Protein AF-A0A939IHD5-F1 (afdb_monomer_lite)

pLDDT: mean 86.23, std 16.87, range [45.53, 98.62]

Organism: NCBI:txid651086

Radius of gyration: 25.2 Å; chains: 1; bounding box: 59×43×88 Å

Secondary structure (DSSP, 8-state):
--SSSHHHHHHHHTTSS--HHHHHHHHTT-TT-----TTS-----HHHHHHHHHHHHHHHHHHHHHHHTT-TT----HHHHHHHHHHHHHHHHHHHHHHH-PSSP-HHHHHHHHHHHHHHHHHHHHHHHHH-GGGGGGGSTTS-HHHHHHHHHHHHHHHHHHHTSHHHHHHH-SSHHHHHHHHHHHHHHHHHHHHHHHHHH-SS--SHHHHHHHHHHHHHHHHSHHHHHHHH--PPPPHHHHHHHHHHHHHHHHHHHHS--

Structure (mmCIF, N/CA/C/O backbone):
data_AF-A0A939IHD5-F1
#
_entry.id   AF-A0A939IHD5-F1
#
loop_
_atom_site.group_PDB
_atom_site.id
_atom_site.type_symbol
_atom_site.label_atom_id
_atom_site.label_alt_id
_atom_site.label_comp_id
_atom_site.label_asym_id
_atom_site.label_entity_id
_atom_site.label_seq_id
_atom_site.pdbx_PDB_ins_code
_atom_site.Cartn_x
_atom_site.Cartn_y
_atom_site.Cartn_z
_atom_site.occupancy
_atom_site.B_iso_or_equiv
_atom_site.auth_seq_id
_atom_site.auth_comp_id
_atom_site.auth_asym_id
_atom_site.auth_atom_id
_atom_site.pdbx_PDB_model_num
ATOM 1 N N . MET A 1 1 ? -38.960 14.644 66.077 1.00 53.38 1 MET A N 1
ATOM 2 C CA . MET A 1 1 ? -37.708 14.134 65.463 1.00 53.38 1 MET A CA 1
ATOM 3 C C . MET A 1 1 ? -37.685 12.594 65.401 1.00 53.38 1 MET A C 1
ATOM 5 O O . MET A 1 1 ? -36.873 11.970 66.068 1.00 53.38 1 MET A O 1
ATOM 9 N N . ARG A 1 2 ? -38.574 11.944 64.630 1.00 51.22 2 ARG A N 1
ATOM 10 C CA . ARG A 1 2 ? -38.622 10.463 64.494 1.00 51.22 2 ARG A CA 1
ATOM 11 C C . ARG A 1 2 ? -38.824 9.972 63.046 1.00 51.22 2 ARG A C 1
ATOM 13 O O . ARG A 1 2 ? -39.243 8.845 62.838 1.00 51.22 2 ARG A O 1
ATOM 20 N N . PHE A 1 3 ? -38.499 10.797 62.046 1.00 50.12 3 PHE A N 1
ATOM 21 C CA . PHE A 1 3 ? -38.667 10.450 60.622 1.00 50.12 3 PHE A CA 1
ATOM 22 C C . PHE A 1 3 ? -37.379 9.980 59.911 1.00 50.12 3 PHE A C 1
ATOM 24 O O . PHE A 1 3 ? -37.456 9.484 58.795 1.00 50.12 3 PHE A O 1
ATOM 31 N N . ASN A 1 4 ? -36.206 10.042 60.559 1.00 51.16 4 ASN A N 1
ATOM 32 C CA . ASN A 1 4 ? -34.919 9.718 59.913 1.00 51.16 4 ASN A CA 1
ATOM 33 C C . ASN A 1 4 ? -34.396 8.285 60.127 1.00 51.16 4 ASN A C 1
ATOM 35 O O . ASN A 1 4 ? -33.357 7.939 59.575 1.00 51.16 4 ASN A O 1
ATOM 39 N N . GLN A 1 5 ? -35.082 7.426 60.891 1.00 51.03 5 GLN A N 1
ATOM 40 C CA . GLN A 1 5 ? -34.615 6.044 61.114 1.00 51.03 5 GLN A CA 1
ATOM 41 C C . GLN A 1 5 ? -35.223 5.006 60.154 1.00 51.03 5 GLN A C 1
ATOM 43 O O . GLN A 1 5 ? -34.672 3.915 60.022 1.00 51.03 5 GLN A O 1
ATOM 48 N N . ALA A 1 6 ? -36.301 5.340 59.434 1.00 52.59 6 ALA A N 1
ATOM 49 C CA . ALA A 1 6 ? -36.921 4.425 58.471 1.00 52.59 6 ALA A CA 1
ATOM 50 C C . ALA A 1 6 ? -36.123 4.327 57.153 1.00 52.59 6 ALA A C 1
ATOM 52 O O . ALA A 1 6 ? -35.836 3.225 56.690 1.00 52.59 6 ALA A O 1
ATOM 53 N N . ALA A 1 7 ? -35.640 5.454 56.615 1.00 53.97 7 ALA A N 1
ATOM 54 C CA . ALA A 1 7 ? -34.875 5.485 55.359 1.00 53.97 7 ALA A CA 1
ATOM 55 C C . ALA A 1 7 ? -33.484 4.812 55.456 1.00 53.97 7 ALA A C 1
ATOM 57 O O . ALA A 1 7 ? -32.941 4.307 54.470 1.00 53.97 7 ALA A O 1
ATOM 58 N N . ALA A 1 8 ? -32.902 4.746 56.658 1.00 55.00 8 ALA A N 1
ATOM 59 C CA . ALA A 1 8 ? -31.618 4.081 56.882 1.00 55.00 8 ALA A CA 1
ATOM 60 C C . ALA A 1 8 ? -31.727 2.542 56.912 1.00 55.00 8 ALA A C 1
ATOM 62 O O . ALA A 1 8 ? -30.741 1.856 56.647 1.00 55.00 8 ALA A O 1
ATOM 63 N N . ARG A 1 9 ? -32.911 1.977 57.196 1.00 54.66 9 ARG A N 1
ATOM 64 C CA . ARG A 1 9 ? -33.115 0.516 57.219 1.00 54.66 9 ARG A CA 1
ATOM 65 C C . ARG A 1 9 ? -33.395 -0.079 55.836 1.00 54.66 9 ARG A C 1
ATOM 67 O O . ARG A 1 9 ? -32.941 -1.187 55.565 1.00 54.66 9 ARG A O 1
ATOM 74 N N . GLU A 1 10 ? -34.031 0.662 54.930 1.00 54.22 10 GLU A N 1
ATOM 75 C CA . GLU A 1 10 ? -34.259 0.203 53.547 1.00 54.22 10 GLU A CA 1
ATOM 76 C C . GLU A 1 10 ? -32.963 0.104 52.724 1.00 54.22 10 GLU A C 1
ATOM 78 O O . GLU A 1 10 ? -32.773 -0.830 51.945 1.00 54.22 10 GLU A O 1
ATOM 83 N N . SER A 1 11 ? -32.007 1.006 52.960 1.00 55.22 11 SER A N 1
ATOM 84 C CA . SER A 1 11 ? -30.722 1.022 52.245 1.00 55.22 11 SER A CA 1
ATOM 85 C C . SER A 1 11 ? -29.729 -0.068 52.687 1.00 55.22 11 SER A C 1
ATOM 87 O O . SER A 1 11 ? -28.721 -0.291 52.007 1.00 55.22 11 SER A O 1
ATOM 89 N N . ALA A 1 12 ? -30.006 -0.773 53.790 1.00 56.47 12 ALA A N 1
ATOM 90 C CA . ALA A 1 12 ? -29.217 -1.915 54.258 1.00 56.47 12 ALA A CA 1
ATOM 91 C C . ALA A 1 12 ? -29.733 -3.256 53.702 1.00 56.47 12 ALA A C 1
ATOM 93 O O . ALA A 1 12 ? -28.930 -4.124 53.364 1.00 56.47 12 ALA A O 1
ATOM 94 N N . LEU A 1 13 ? -31.051 -3.407 53.521 1.00 55.31 13 LEU A N 1
ATOM 95 C CA . LEU A 1 13 ? -31.660 -4.628 52.973 1.00 55.31 13 LEU A CA 1
ATOM 96 C C . LEU A 1 13 ? -31.400 -4.809 51.468 1.00 55.31 13 LEU A C 1
ATOM 98 O O . LEU A 1 13 ? -31.250 -5.935 50.996 1.00 55.31 13 LEU A O 1
ATOM 102 N N . LEU A 1 14 ? -31.241 -3.717 50.716 1.00 55.78 14 LEU A N 1
ATOM 103 C CA . LEU A 1 14 ? -30.962 -3.772 49.274 1.00 55.78 14 LEU A CA 1
ATOM 104 C C . LEU A 1 14 ? -29.497 -4.093 48.917 1.00 55.78 14 LEU A C 1
ATOM 106 O O . LEU A 1 14 ? -29.199 -4.349 47.751 1.00 55.78 14 LEU A O 1
ATOM 110 N N . ARG A 1 15 ? -28.574 -4.141 49.892 1.00 56.84 15 ARG A N 1
ATOM 111 C CA . ARG A 1 15 ? -27.160 -4.503 49.645 1.00 56.84 15 ARG A CA 1
ATOM 112 C C . ARG A 1 15 ? -26.894 -6.010 49.626 1.00 56.84 15 ARG A C 1
ATOM 114 O O . ARG A 1 15 ? -25.814 -6.413 49.209 1.00 56.84 15 ARG A O 1
ATOM 121 N N . GLY A 1 16 ? -27.855 -6.836 50.046 1.00 52.91 16 GLY A N 1
ATOM 122 C CA . GLY A 1 16 ? -27.674 -8.290 50.156 1.00 52.91 16 GLY A CA 1
ATOM 123 C C . GLY A 1 16 ? -28.134 -9.119 48.951 1.00 52.91 16 GLY A C 1
ATOM 124 O O . GLY A 1 16 ? -27.809 -10.299 48.886 1.00 52.91 16 GLY A O 1
ATOM 125 N N . MET A 1 17 ? -28.891 -8.549 48.004 1.00 53.97 17 MET A N 1
ATOM 126 C CA . MET A 1 17 ? -29.643 -9.344 47.010 1.00 53.97 17 MET A CA 1
ATOM 127 C C . MET A 1 17 ? -29.501 -8.906 45.549 1.00 53.97 17 MET A C 1
ATOM 129 O O . MET A 1 17 ? -30.288 -9.327 44.704 1.00 53.97 17 MET A O 1
ATOM 133 N N . VAL A 1 18 ? -28.487 -8.114 45.195 1.00 50.47 18 VAL A N 1
ATOM 134 C CA . VAL A 1 18 ? -28.257 -7.763 43.785 1.00 50.47 18 VAL A CA 1
ATOM 135 C C . VAL A 1 18 ? -26.880 -8.244 43.361 1.00 50.47 18 VAL A C 1
ATOM 137 O O . VAL A 1 18 ? -25.857 -7.679 43.741 1.00 50.47 18 VAL A O 1
ATOM 140 N N . LYS A 1 19 ? -26.858 -9.315 42.556 1.00 48.94 19 LYS A N 1
ATOM 141 C CA . LYS A 1 19 ? -25.650 -9.774 41.862 1.00 48.94 19 LYS A CA 1
ATOM 142 C C . LYS A 1 19 ? -25.010 -8.568 41.144 1.00 48.94 19 LYS A C 1
ATOM 144 O O . LYS A 1 19 ? -25.731 -7.835 40.459 1.00 48.94 19 LYS A O 1
ATOM 149 N N . PRO A 1 20 ? -23.682 -8.367 41.237 1.00 52.47 20 PRO A N 1
ATOM 150 C CA . PRO A 1 20 ? -22.990 -7.176 40.724 1.00 52.47 20 PRO A CA 1
ATOM 151 C C . PRO A 1 20 ? -23.133 -6.952 39.206 1.00 52.47 20 PRO A C 1
ATOM 153 O O . PRO A 1 20 ? -22.777 -5.894 38.695 1.00 52.47 20 PRO A O 1
ATOM 156 N N . THR A 1 21 ? -23.717 -7.899 38.472 1.00 53.91 21 THR A N 1
ATOM 157 C CA . THR A 1 21 ? -24.044 -7.782 37.049 1.00 53.91 21 THR A CA 1
ATOM 158 C C . THR A 1 21 ? -25.253 -6.890 36.740 1.00 53.91 21 THR A C 1
ATOM 160 O O . THR A 1 21 ? -25.317 -6.350 35.639 1.00 53.91 21 THR A O 1
ATOM 163 N N . MET A 1 22 ? -26.191 -6.672 37.671 1.00 48.00 22 MET A N 1
ATOM 164 C CA . MET A 1 22 ? -27.386 -5.848 37.395 1.00 48.00 22 MET A CA 1
ATOM 165 C C . MET A 1 22 ? -27.194 -4.353 37.686 1.00 48.00 22 MET A C 1
ATOM 167 O O . MET A 1 22 ? -27.857 -3.514 37.077 1.00 48.00 22 MET A O 1
ATOM 171 N N . PHE A 1 23 ? -26.248 -3.995 38.558 1.00 47.00 23 PHE A N 1
ATOM 172 C CA . PHE A 1 23 ? -26.026 -2.595 38.940 1.00 47.00 23 PHE A CA 1
ATOM 173 C C . PHE A 1 23 ? -25.397 -1.760 37.807 1.00 47.00 23 PHE A C 1
ATOM 175 O O . PHE A 1 23 ? -25.622 -0.555 37.709 1.00 47.00 23 PHE A O 1
ATOM 182 N N . VAL A 1 24 ? -24.681 -2.409 36.881 1.00 52.91 24 VAL A N 1
ATOM 183 C CA . VAL A 1 24 ? -24.098 -1.752 35.697 1.00 52.91 24 VAL A CA 1
ATOM 184 C C . VAL A 1 24 ? -25.162 -1.420 34.638 1.00 52.91 24 VAL A C 1
ATOM 186 O O . VAL A 1 24 ? -25.006 -0.450 33.897 1.00 52.91 24 VAL A O 1
ATOM 189 N N . LEU A 1 25 ? -26.272 -2.166 34.584 1.00 51.78 25 LEU A N 1
ATOM 190 C CA . LEU A 1 25 ? -27.372 -1.891 33.650 1.00 51.78 25 LEU A CA 1
ATOM 191 C C . LEU A 1 25 ? -28.325 -0.803 34.165 1.00 51.78 25 LEU A C 1
ATOM 193 O O . LEU A 1 25 ? -28.830 -0.021 33.364 1.00 51.78 25 LEU A O 1
ATOM 197 N N . LEU A 1 26 ? -28.513 -0.691 35.484 1.00 50.69 26 LEU A N 1
ATOM 198 C CA . LEU A 1 26 ? -29.394 0.320 36.079 1.00 50.69 26 LEU A CA 1
ATOM 199 C C . LEU A 1 26 ? -28.761 1.715 36.181 1.00 50.69 26 LEU A C 1
ATOM 201 O O . LEU A 1 26 ? -29.468 2.701 35.989 1.00 50.69 26 LEU A O 1
ATOM 205 N N . TRP A 1 27 ? -27.440 1.839 36.368 1.00 52.41 27 TRP A N 1
ATOM 206 C CA . TRP A 1 27 ? -26.789 3.161 36.295 1.00 52.41 27 TRP A CA 1
ATOM 207 C C . TRP A 1 27 ? -26.917 3.758 34.882 1.00 52.41 27 TRP A C 1
ATOM 209 O O . TRP A 1 27 ? -27.137 4.956 34.711 1.00 52.41 27 TRP A O 1
ATOM 219 N N . ARG A 1 28 ? -26.855 2.926 33.837 1.00 50.19 28 ARG A N 1
ATOM 220 C CA . ARG A 1 28 ? -26.808 3.391 32.444 1.00 50.19 28 ARG A CA 1
ATOM 221 C C . ARG A 1 28 ? -28.100 4.055 31.942 1.00 50.19 28 ARG A C 1
ATOM 223 O O . ARG A 1 28 ? -28.032 4.774 30.952 1.00 50.19 28 ARG A O 1
ATOM 230 N N . ASN A 1 29 ? -29.225 3.859 32.630 1.00 50.34 29 ASN A N 1
ATOM 231 C CA . ASN A 1 29 ? -30.548 4.333 32.210 1.00 50.34 29 ASN A CA 1
ATOM 232 C C . ASN A 1 29 ? -31.145 5.418 33.121 1.00 50.34 29 ASN A C 1
ATOM 234 O O . ASN A 1 29 ? -32.344 5.664 33.037 1.00 50.34 29 ASN A O 1
ATOM 238 N N . ALA A 1 30 ? -30.355 6.072 33.982 1.00 49.53 30 ALA A N 1
ATOM 239 C CA . ALA A 1 30 ? -30.855 7.177 34.802 1.00 49.53 30 ALA A CA 1
ATOM 240 C C . ALA A 1 30 ? -31.360 8.339 33.907 1.00 49.53 30 ALA A C 1
ATOM 242 O O . ALA A 1 30 ? -30.545 8.984 33.234 1.00 49.53 30 ALA A O 1
ATOM 243 N N . PRO A 1 31 ? -32.677 8.627 33.883 1.00 49.53 31 PRO A N 1
ATOM 244 C CA . PRO A 1 31 ? -33.229 9.727 33.105 1.00 49.53 31 PRO A CA 1
ATOM 245 C C . PRO A 1 31 ? -32.826 11.042 33.783 1.00 49.53 31 PRO A C 1
ATOM 247 O O . PRO A 1 31 ? -33.214 11.304 34.917 1.00 49.53 31 PRO A O 1
ATOM 250 N N . GLY A 1 32 ? -31.983 11.841 33.121 1.00 50.03 32 GLY A N 1
ATOM 251 C CA . GLY A 1 32 ? -31.565 13.153 33.637 1.00 50.03 32 GLY A CA 1
ATOM 252 C C . GLY A 1 32 ? -30.105 13.543 33.404 1.00 50.03 32 GLY A C 1
ATOM 253 O O . GLY A 1 32 ? -29.760 14.701 33.608 1.00 50.03 32 GLY A O 1
ATOM 254 N N . ARG A 1 33 ? -29.232 12.643 32.930 1.00 49.62 33 ARG A N 1
ATOM 255 C CA . ARG A 1 33 ? -27.915 13.060 32.414 1.00 49.62 33 ARG A CA 1
ATOM 256 C C . ARG A 1 33 ? -28.018 13.297 30.920 1.00 49.62 33 ARG A C 1
ATOM 258 O O . ARG A 1 33 ? -27.780 12.390 30.125 1.00 49.62 33 ARG A O 1
ATOM 265 N N . SER A 1 34 ? -28.394 14.520 30.548 1.00 47.12 34 SER A N 1
ATOM 266 C CA . SER A 1 34 ? -28.227 14.981 29.178 1.00 47.12 34 SER A CA 1
ATOM 267 C C . SER A 1 34 ? -26.763 14.777 28.799 1.00 47.12 34 SER A C 1
ATOM 269 O O . SER A 1 34 ? -25.860 15.365 29.395 1.00 47.12 34 SER A O 1
ATOM 271 N N . PHE A 1 35 ?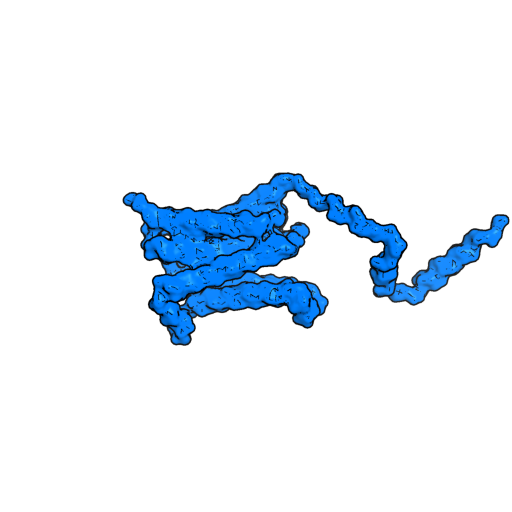 -26.535 13.916 27.819 1.00 50.50 35 PHE A N 1
ATOM 272 C CA . PHE A 1 35 ? -25.259 13.677 27.156 1.00 50.50 35 PHE A CA 1
ATOM 273 C C . PHE A 1 35 ? -24.913 14.901 26.276 1.00 50.50 35 PHE A C 1
ATOM 275 O O . PHE A 1 35 ? -24.691 14.779 25.078 1.00 50.50 35 PHE A O 1
ATOM 282 N N . ALA A 1 36 ? -24.995 16.101 26.857 1.00 47.84 36 ALA A N 1
ATOM 283 C CA . ALA A 1 36 ? -25.001 17.386 26.163 1.00 47.84 36 ALA A CA 1
ATOM 284 C C . ALA A 1 36 ? -23.651 18.112 26.212 1.00 47.84 36 ALA A C 1
ATOM 286 O O . ALA A 1 36 ? -23.541 19.185 25.645 1.00 47.84 36 ALA A O 1
ATOM 287 N N . ASP A 1 37 ? -22.612 17.501 26.785 1.00 45.78 37 ASP A N 1
ATOM 288 C CA . ASP A 1 37 ? -21.236 17.985 26.641 1.00 45.78 37 ASP A CA 1
ATOM 289 C C . ASP A 1 37 ? -20.349 16.909 26.003 1.00 45.78 37 ASP A C 1
ATOM 291 O O . ASP A 1 37 ? -19.355 16.436 26.549 1.00 45.78 37 ASP A O 1
ATOM 295 N N . GLY A 1 38 ? -20.727 16.508 24.786 1.00 49.53 38 GLY A N 1
ATOM 296 C CA . GLY A 1 38 ? -19.857 15.771 23.859 1.00 49.53 38 GLY A CA 1
ATOM 297 C C . GLY A 1 38 ? -18.758 16.642 23.227 1.00 49.53 38 GLY A C 1
ATOM 298 O O . GLY A 1 38 ? -18.086 16.204 22.295 1.00 49.53 38 GLY A O 1
ATOM 299 N N . THR A 1 39 ? -18.598 17.873 23.711 1.00 52.31 39 THR A N 1
ATOM 300 C CA . THR A 1 39 ? -17.729 18.933 23.182 1.00 52.31 39 THR A CA 1
ATOM 301 C C . THR A 1 39 ? -16.401 19.074 23.922 1.00 52.31 39 THR A C 1
ATOM 303 O O . THR A 1 39 ? -15.538 19.830 23.483 1.00 52.31 39 THR A O 1
ATOM 306 N N . LEU A 1 40 ? -16.183 18.345 25.019 1.00 45.53 40 LEU A N 1
ATOM 307 C CA . LEU A 1 40 ? -15.004 18.540 25.859 1.00 45.53 40 LEU A CA 1
ATOM 308 C C . LEU A 1 40 ? -13.950 17.450 25.641 1.00 45.53 40 LEU A C 1
ATOM 310 O O . LEU A 1 40 ? -14.160 16.268 25.900 1.00 45.53 40 LEU A O 1
ATOM 314 N N . CYS A 1 41 ? -12.775 17.917 25.217 1.00 49.84 41 CYS A N 1
ATOM 315 C CA . CYS A 1 41 ? -11.514 17.197 25.052 1.00 49.84 41 CYS A CA 1
ATOM 316 C C . CYS A 1 41 ? -11.239 16.557 23.678 1.00 49.84 41 CYS A C 1
ATOM 318 O O . CYS A 1 41 ? -10.524 15.563 23.568 1.00 49.84 41 CYS A O 1
ATOM 320 N N . GLN A 1 42 ? -11.672 17.204 22.591 1.00 51.97 42 GLN A N 1
ATOM 321 C CA . GLN A 1 42 ? -10.733 17.368 21.477 1.00 51.97 42 GLN A CA 1
ATOM 322 C C . GLN A 1 42 ? -9.741 18.447 21.908 1.00 51.97 42 GLN A C 1
ATOM 324 O O . GLN A 1 42 ? -9.939 19.623 21.624 1.00 51.97 42 GLN A O 1
ATOM 329 N N . SER A 1 43 ? -8.702 18.071 22.657 1.00 49.12 43 SER A N 1
ATOM 330 C CA . SER A 1 43 ? -7.554 18.953 22.816 1.00 49.12 43 SER A CA 1
ATOM 331 C C . SER A 1 43 ? -6.900 19.066 21.438 1.00 49.12 43 SER A C 1
ATOM 333 O O . SER A 1 43 ? -6.107 18.235 20.998 1.00 49.12 43 SER A O 1
ATOM 335 N N . THR A 1 44 ? -7.334 20.067 20.679 1.00 57.19 44 THR A N 1
ATOM 336 C CA . THR A 1 44 ? -6.770 20.466 19.395 1.00 57.19 44 THR A CA 1
ATOM 337 C C . THR A 1 44 ? -5.416 21.109 19.652 1.00 57.19 44 THR A C 1
ATOM 339 O O . THR A 1 44 ? -5.225 22.282 19.357 1.00 57.19 44 THR A O 1
ATOM 342 N N . HIS A 1 45 ? -4.474 20.383 20.256 1.00 62.06 45 HIS A N 1
ATOM 343 C CA . HIS A 1 45 ? -3.089 20.816 20.229 1.00 62.06 45 HIS A CA 1
ATOM 344 C C . HIS A 1 45 ? -2.616 20.593 18.788 1.00 62.06 45 HIS A C 1
ATOM 346 O O . HIS A 1 45 ? -2.475 19.436 18.370 1.00 62.06 45 HIS A O 1
ATOM 352 N N . PRO A 1 46 ? -2.412 21.666 17.998 1.00 70.06 46 PRO A N 1
ATOM 353 C CA . PRO A 1 46 ? -2.011 21.554 16.594 1.00 70.06 46 PRO A CA 1
ATOM 354 C C . PRO A 1 46 ? -0.693 20.778 16.434 1.00 70.06 46 PRO A C 1
ATOM 356 O O . PRO A 1 46 ? -0.432 20.192 15.386 1.00 70.06 46 PRO A O 1
ATOM 359 N N . GLU A 1 47 ? 0.094 20.693 17.506 1.00 73.94 47 GLU A N 1
ATOM 360 C CA . GLU A 1 47 ? 1.341 19.939 17.588 1.00 73.94 47 GLU A CA 1
ATOM 361 C C . GLU A 1 47 ? 1.167 18.435 17.305 1.00 73.94 47 GLU A C 1
ATOM 363 O O . GLU A 1 47 ? 2.001 17.848 16.613 1.00 73.94 47 GLU A O 1
ATOM 368 N N . PHE A 1 48 ? 0.069 17.799 17.743 1.00 71.75 48 PHE A N 1
ATOM 369 C CA . PHE A 1 48 ? -0.126 16.356 17.529 1.00 71.75 48 PHE A CA 1
ATOM 370 C C . PHE A 1 48 ? -0.474 16.001 16.079 1.00 71.75 48 PHE A C 1
ATOM 372 O O . PHE A 1 48 ? -0.055 14.953 15.581 1.00 71.75 48 PHE A O 1
ATOM 379 N N . ALA A 1 49 ? -1.187 16.884 15.370 1.00 75.75 49 ALA A N 1
ATOM 380 C CA . ALA A 1 49 ? -1.503 16.695 13.953 1.00 75.75 49 ALA A CA 1
ATOM 381 C C . ALA A 1 49 ? -0.227 16.637 13.091 1.00 75.75 49 ALA A C 1
ATOM 383 O O . ALA A 1 49 ? -0.152 15.861 12.134 1.00 75.75 49 ALA A O 1
ATOM 384 N N . GLY A 1 50 ? 0.807 17.389 13.483 1.00 83.44 50 GLY A N 1
ATOM 385 C CA . GLY A 1 50 ? 2.099 17.401 12.806 1.00 83.44 50 GLY A CA 1
ATOM 386 C C . GLY A 1 50 ? 2.813 16.047 12.824 1.00 83.44 50 GLY A C 1
ATOM 387 O O . GLY A 1 50 ? 3.388 15.654 11.811 1.00 83.44 50 GLY A O 1
ATOM 388 N N . TYR A 1 51 ? 2.764 15.294 13.928 1.00 86.44 51 TYR A N 1
ATOM 389 C CA . TYR A 1 51 ? 3.481 14.013 14.033 1.00 86.44 51 TYR A CA 1
ATOM 390 C C . TYR A 1 51 ? 2.899 12.920 13.140 1.00 86.44 51 TYR A C 1
ATOM 392 O O . TYR A 1 51 ? 3.652 12.147 12.549 1.00 86.44 51 TYR A O 1
ATOM 400 N N . ALA A 1 52 ? 1.574 12.864 13.003 1.00 87.62 52 ALA A N 1
ATOM 401 C CA . ALA A 1 52 ? 0.928 11.854 12.173 1.00 87.62 52 ALA A CA 1
ATOM 402 C C . ALA A 1 52 ? 1.225 12.067 10.682 1.00 87.62 52 ALA A C 1
ATOM 404 O O . ALA A 1 52 ? 1.573 11.116 9.983 1.00 87.62 52 ALA A O 1
ATOM 405 N N . LEU A 1 53 ? 1.183 13.325 10.225 1.00 91.00 53 LEU A N 1
ATOM 406 C CA . LEU A 1 53 ? 1.586 13.684 8.867 1.00 91.00 53 LEU A CA 1
ATOM 407 C C . LEU A 1 53 ? 3.075 13.405 8.631 1.00 91.00 53 LEU A C 1
ATOM 409 O O . LEU A 1 53 ? 3.420 12.836 7.601 1.00 91.00 53 LEU A O 1
ATOM 413 N N . LYS A 1 54 ? 3.952 13.742 9.589 1.00 92.12 54 LYS A N 1
ATOM 414 C CA . LYS A 1 54 ? 5.387 13.419 9.507 1.00 92.12 54 LYS A CA 1
ATOM 415 C C . LYS A 1 54 ? 5.606 11.917 9.354 1.00 92.12 54 LYS A C 1
ATOM 417 O O . LYS A 1 54 ? 6.288 11.510 8.427 1.00 92.12 54 LYS A O 1
ATOM 422 N N . LEU A 1 55 ? 4.977 11.098 10.199 1.00 91.88 55 LEU A N 1
ATOM 423 C CA . LEU A 1 55 ? 5.075 9.640 10.121 1.00 91.88 55 LEU A CA 1
ATOM 424 C C . LEU A 1 55 ? 4.577 9.105 8.772 1.00 91.88 55 LEU A C 1
ATOM 426 O O . LEU A 1 55 ? 5.228 8.245 8.182 1.00 91.88 55 LEU A O 1
ATOM 430 N N . LEU A 1 56 ? 3.443 9.613 8.281 1.00 93.62 56 LEU A N 1
ATOM 431 C CA . LEU A 1 56 ? 2.908 9.263 6.968 1.00 93.62 56 LEU A CA 1
ATOM 432 C C . LEU A 1 56 ? 3.928 9.584 5.863 1.00 93.62 56 LEU A C 1
ATOM 434 O O . LEU A 1 56 ? 4.296 8.696 5.098 1.00 93.62 56 LEU A O 1
ATOM 438 N N . VAL A 1 57 ? 4.436 10.819 5.820 1.00 95.50 57 VAL A N 1
ATOM 439 C CA . VAL A 1 57 ? 5.451 11.248 4.847 1.00 95.50 57 VAL A CA 1
ATOM 440 C C . VAL A 1 57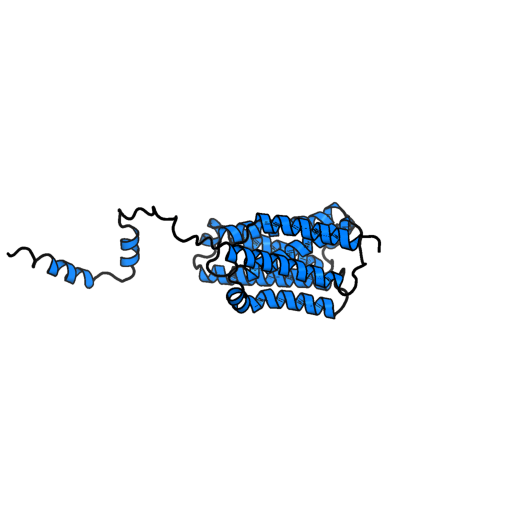 ? 6.714 10.395 4.959 1.00 95.50 57 VAL A C 1
ATOM 442 O O . VAL A 1 57 ? 7.231 9.962 3.936 1.00 95.50 57 VAL A O 1
ATOM 445 N N . THR A 1 58 ? 7.178 10.080 6.171 1.00 95.38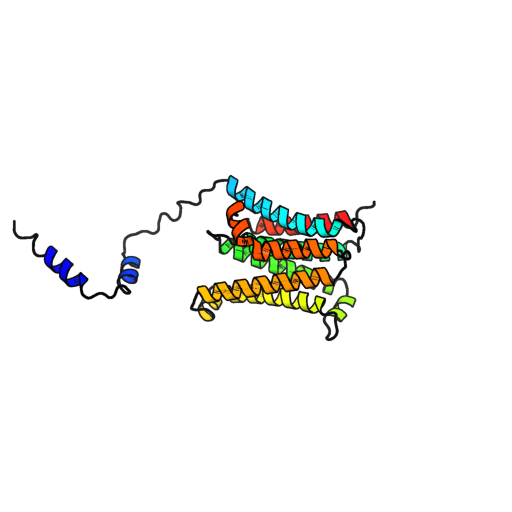 58 THR A N 1
ATOM 446 C CA . THR A 1 58 ? 8.346 9.218 6.394 1.00 95.38 58 THR A CA 1
ATOM 447 C C . THR A 1 58 ? 8.137 7.812 5.837 1.00 95.38 58 THR A C 1
ATOM 449 O O . THR A 1 58 ? 9.044 7.290 5.198 1.00 95.38 58 THR A O 1
ATOM 452 N N . MET A 1 59 ? 6.963 7.199 6.027 1.00 95.38 59 MET A N 1
ATOM 453 C CA . MET A 1 59 ? 6.687 5.857 5.493 1.00 95.38 59 MET A CA 1
ATOM 454 C C . MET A 1 59 ? 6.701 5.844 3.963 1.00 95.38 59 MET A C 1
ATOM 456 O O . MET A 1 59 ? 7.309 4.959 3.365 1.00 95.38 59 MET A O 1
ATOM 460 N N . PHE A 1 60 ? 6.091 6.848 3.329 1.00 96.25 60 PHE A N 1
ATOM 461 C CA . PHE A 1 60 ? 6.108 6.990 1.872 1.00 96.25 60 PHE A CA 1
ATOM 462 C C . PHE A 1 60 ? 7.525 7.253 1.364 1.00 96.25 60 PHE A C 1
ATOM 464 O O . PHE A 1 60 ? 8.017 6.523 0.509 1.00 96.25 60 PHE A O 1
ATOM 471 N N . ALA A 1 61 ? 8.217 8.235 1.941 1.00 96.38 61 ALA A N 1
ATOM 472 C CA . ALA A 1 61 ? 9.582 8.571 1.562 1.00 96.38 61 ALA A CA 1
ATOM 473 C C . ALA A 1 61 ? 10.526 7.370 1.712 1.00 96.38 61 ALA A C 1
ATOM 475 O O . ALA A 1 61 ? 11.329 7.129 0.820 1.00 96.38 61 ALA A O 1
ATOM 476 N N . ALA A 1 62 ? 10.400 6.577 2.782 1.00 97.19 62 ALA A N 1
ATOM 477 C CA . ALA A 1 62 ? 11.218 5.385 2.993 1.00 97.19 62 ALA A CA 1
ATOM 478 C C . ALA A 1 62 ? 10.965 4.306 1.928 1.00 97.19 62 ALA A C 1
ATOM 480 O O . ALA A 1 62 ? 11.924 3.801 1.345 1.00 97.19 62 ALA A O 1
ATOM 481 N N . VAL A 1 63 ? 9.696 3.989 1.637 1.00 97.38 63 VAL A N 1
ATOM 482 C CA . VAL A 1 63 ? 9.322 3.033 0.577 1.00 97.38 63 VAL A CA 1
ATOM 483 C C . VAL A 1 63 ? 9.923 3.461 -0.759 1.00 97.38 63 VAL A C 1
ATOM 485 O O . VAL A 1 63 ? 10.554 2.654 -1.437 1.00 97.38 63 VAL A O 1
ATOM 488 N N . TYR A 1 64 ? 9.779 4.737 -1.115 1.00 95.62 64 TYR A N 1
ATOM 489 C CA . TYR A 1 64 ? 10.223 5.256 -2.402 1.00 95.62 64 TYR A CA 1
ATOM 490 C C . TYR A 1 64 ? 11.744 5.328 -2.465 1.00 95.62 64 TYR A C 1
ATOM 492 O O . TYR A 1 64 ? 12.324 4.809 -3.416 1.00 95.62 64 TYR A O 1
ATOM 500 N N . ALA A 1 65 ? 12.403 5.874 -1.440 1.00 96.12 65 ALA A N 1
ATOM 501 C CA . ALA A 1 65 ? 13.858 5.969 -1.370 1.00 96.12 65 ALA A CA 1
ATOM 502 C C . ALA A 1 65 ? 14.516 4.612 -1.636 1.00 96.12 65 ALA A C 1
ATOM 504 O O . ALA A 1 65 ? 15.406 4.531 -2.476 1.00 96.12 65 ALA A O 1
ATOM 505 N N . MET A 1 66 ? 14.015 3.530 -1.027 1.00 96.38 66 MET A N 1
ATOM 506 C CA . MET A 1 66 ? 14.548 2.178 -1.233 1.00 96.38 66 MET A CA 1
ATOM 507 C C . MET A 1 66 ? 14.530 1.726 -2.697 1.00 96.38 66 MET A C 1
ATOM 509 O O . MET A 1 66 ? 15.446 1.018 -3.117 1.00 96.38 66 MET A O 1
ATOM 513 N N . THR A 1 67 ? 13.549 2.166 -3.490 1.00 95.44 67 THR A N 1
ATOM 514 C CA . THR A 1 67 ? 13.502 1.869 -4.931 1.00 95.44 67 THR A CA 1
ATOM 515 C C . THR A 1 67 ? 14.594 2.603 -5.716 1.00 95.44 67 THR A C 1
ATOM 517 O O . THR A 1 67 ? 15.072 2.079 -6.718 1.00 95.44 67 THR A O 1
ATOM 520 N N . PHE A 1 68 ? 15.016 3.796 -5.278 1.00 95.12 68 PHE A N 1
ATOM 521 C CA . PHE A 1 68 ? 15.977 4.644 -5.997 1.00 95.12 68 PHE A CA 1
ATOM 522 C C . PHE A 1 68 ? 17.444 4.384 -5.631 1.00 95.12 68 PHE A C 1
ATOM 524 O O . PHE A 1 68 ? 18.305 4.765 -6.413 1.00 95.12 68 PHE A O 1
ATOM 531 N N . ILE A 1 69 ? 17.750 3.733 -4.497 1.00 92.38 69 ILE A N 1
ATOM 532 C CA . ILE A 1 69 ? 19.141 3.607 -4.005 1.00 92.38 69 ILE A CA 1
ATOM 533 C C . ILE A 1 69 ? 20.092 3.007 -5.053 1.00 92.38 69 ILE A C 1
ATOM 535 O O . ILE A 1 69 ? 21.191 3.519 -5.231 1.00 92.38 69 ILE A O 1
ATOM 539 N N . ALA A 1 70 ? 19.696 1.925 -5.729 1.00 89.62 70 ALA A N 1
ATOM 540 C CA . ALA A 1 70 ? 20.608 1.212 -6.627 1.00 89.62 70 ALA A CA 1
ATOM 541 C C . ALA A 1 70 ? 20.443 1.565 -8.105 1.00 89.62 70 ALA A C 1
ATOM 543 O O . ALA A 1 70 ? 21.391 1.477 -8.878 1.00 89.62 70 ALA A O 1
ATOM 544 N N . THR A 1 71 ? 19.218 1.882 -8.515 1.00 86.19 71 THR A N 1
ATOM 545 C CA . THR A 1 71 ? 18.845 2.015 -9.925 1.00 86.19 71 THR A CA 1
ATOM 546 C C . THR A 1 71 ? 18.012 3.272 -10.134 1.00 86.19 71 THR A C 1
ATOM 548 O O . THR A 1 71 ? 16.879 3.166 -10.590 1.00 86.19 71 THR A O 1
ATOM 551 N N . PRO A 1 72 ? 18.508 4.474 -9.796 1.00 85.19 72 PRO A N 1
ATOM 552 C CA . PRO A 1 72 ? 17.689 5.686 -9.823 1.00 85.19 72 PRO A CA 1
ATOM 553 C C . PRO A 1 72 ? 17.157 6.026 -11.225 1.00 85.19 72 PRO A C 1
ATOM 555 O O . PRO A 1 72 ? 16.077 6.594 -11.339 1.00 85.19 72 PRO A O 1
ATOM 558 N N . SER A 1 73 ? 17.881 5.614 -12.271 1.00 84.88 73 SER A N 1
ATOM 559 C CA . SER A 1 73 ? 17.591 5.877 -13.685 1.00 84.88 73 SER A CA 1
ATOM 560 C C . SER A 1 73 ? 16.754 4.809 -14.391 1.00 84.88 73 SER A C 1
ATOM 562 O O . SER A 1 73 ? 16.413 4.976 -15.559 1.00 84.88 73 SER A O 1
ATOM 564 N N . LEU A 1 74 ? 16.445 3.685 -13.732 1.00 87.19 74 LEU A N 1
ATOM 565 C CA . LEU A 1 74 ? 15.680 2.608 -14.361 1.00 87.19 74 LEU A CA 1
ATOM 566 C C . LEU A 1 74 ? 14.199 3.003 -14.412 1.00 87.19 74 LEU A C 1
ATOM 568 O O . LEU A 1 74 ? 13.474 2.760 -13.446 1.00 87.19 74 LEU A O 1
ATOM 572 N N . GLY A 1 75 ? 13.790 3.649 -15.501 1.00 92.12 75 GLY A N 1
ATOM 573 C CA . GLY A 1 75 ? 12.396 3.922 -15.848 1.00 92.12 75 GLY A CA 1
ATOM 574 C C . GLY A 1 75 ? 11.843 2.864 -16.800 1.00 92.12 75 GLY A C 1
ATOM 575 O O . GLY A 1 75 ? 12.566 2.315 -17.632 1.00 92.12 75 GLY A O 1
ATOM 576 N N . ALA A 1 76 ? 10.553 2.573 -16.673 1.00 94.38 76 ALA A N 1
ATOM 577 C CA . ALA A 1 76 ? 9.837 1.608 -17.510 1.00 94.38 76 ALA A CA 1
ATOM 578 C C . ALA A 1 76 ? 8.849 2.277 -18.478 1.00 94.38 76 ALA A C 1
ATOM 580 O O . ALA A 1 76 ? 8.046 1.612 -19.136 1.00 94.38 76 ALA A O 1
ATOM 581 N N . GLY A 1 77 ? 8.901 3.607 -18.535 1.00 96.12 77 GLY A N 1
ATOM 582 C CA . GLY A 1 77 ? 7.931 4.449 -19.205 1.00 96.12 77 GLY A CA 1
ATOM 583 C C . GLY A 1 77 ? 6.814 4.877 -18.256 1.00 96.12 77 GLY A C 1
ATOM 584 O O . GLY A 1 77 ? 6.429 4.160 -17.329 1.00 96.12 77 GLY A O 1
ATOM 585 N N . TRP A 1 78 ? 6.244 6.048 -18.542 1.00 97.31 78 TRP A N 1
ATOM 586 C CA . TRP A 1 78 ? 5.223 6.702 -17.720 1.00 97.31 78 TRP A CA 1
ATOM 587 C C . TRP A 1 78 ? 4.091 5.784 -17.263 1.00 97.31 78 TRP A C 1
ATOM 589 O O . TRP A 1 78 ? 3.717 5.815 -16.094 1.00 97.31 78 TRP A O 1
ATOM 599 N N . PHE A 1 79 ? 3.554 4.948 -18.155 1.00 97.38 79 PHE A N 1
ATOM 600 C CA . PHE A 1 79 ? 2.463 4.037 -17.811 1.00 97.38 79 PHE A CA 1
ATOM 601 C C . PHE A 1 79 ? 2.859 3.055 -16.696 1.00 97.38 79 PHE A C 1
ATOM 603 O O . PHE A 1 79 ? 2.142 2.919 -15.701 1.00 97.38 79 PHE A O 1
ATOM 610 N N . TRP A 1 80 ? 4.016 2.408 -16.832 1.00 97.38 80 TRP A N 1
ATOM 611 C CA . TRP A 1 80 ? 4.515 1.444 -15.856 1.00 97.38 80 TRP A CA 1
ATOM 612 C C . TRP A 1 80 ? 4.946 2.112 -14.558 1.00 97.38 80 TRP A C 1
ATOM 614 O O . TRP A 1 80 ? 4.622 1.617 -13.476 1.00 97.38 80 TRP A O 1
ATOM 624 N N . ASP A 1 81 ? 5.638 3.246 -14.644 1.00 97.88 81 ASP A N 1
ATOM 625 C CA . ASP A 1 81 ? 6.124 3.946 -13.460 1.00 97.88 81 ASP A CA 1
ATOM 626 C C . ASP A 1 81 ? 4.961 4.554 -12.649 1.00 97.88 81 ASP A C 1
ATOM 628 O O . ASP A 1 81 ? 4.983 4.493 -11.420 1.00 97.88 81 ASP A O 1
ATOM 632 N N . ILE A 1 82 ? 3.891 5.043 -13.294 1.00 98.44 82 ILE A N 1
ATOM 633 C CA . ILE A 1 82 ? 2.654 5.452 -12.601 1.00 98.44 82 ILE A CA 1
ATOM 634 C C . ILE A 1 82 ? 2.009 4.245 -11.917 1.00 98.44 82 ILE A C 1
ATOM 636 O O . ILE A 1 82 ? 1.737 4.304 -10.719 1.00 98.44 82 ILE A O 1
ATOM 640 N N . GLY A 1 83 ? 1.800 3.138 -12.638 1.00 98.19 83 GLY A N 1
ATOM 641 C CA . GLY A 1 83 ? 1.165 1.939 -12.084 1.00 98.19 83 GLY A CA 1
ATOM 642 C C . GLY A 1 83 ? 1.897 1.395 -10.856 1.00 98.19 83 GLY A C 1
ATOM 643 O O . GLY A 1 83 ? 1.277 1.079 -9.836 1.00 98.19 83 GLY A O 1
ATOM 644 N N . ASN A 1 84 ? 3.228 1.359 -10.910 1.00 98.12 84 ASN A N 1
ATOM 645 C CA . ASN A 1 84 ? 4.062 0.969 -9.777 1.00 98.12 84 ASN A CA 1
ATOM 646 C C . ASN A 1 84 ? 4.049 2.009 -8.651 1.00 98.12 84 ASN A C 1
ATOM 648 O O . ASN A 1 84 ? 3.954 1.632 -7.482 1.00 98.12 84 ASN A O 1
ATOM 652 N N . GLY A 1 85 ? 4.067 3.303 -8.980 1.00 98.25 85 GLY A N 1
ATOM 653 C CA . GLY A 1 85 ? 3.910 4.385 -8.011 1.00 98.25 85 GLY A CA 1
ATOM 654 C C . GLY A 1 85 ? 2.618 4.254 -7.197 1.00 98.25 85 GLY A C 1
ATOM 655 O O . GLY A 1 85 ? 2.666 4.354 -5.974 1.00 98.25 85 GLY A O 1
ATOM 656 N N . ILE A 1 86 ? 1.491 3.917 -7.836 1.00 98.56 86 ILE A N 1
ATOM 657 C CA . ILE A 1 86 ? 0.210 3.659 -7.151 1.00 98.56 86 ILE A CA 1
ATOM 658 C C . ILE A 1 86 ? 0.353 2.486 -6.163 1.00 98.56 86 ILE A C 1
ATOM 660 O O . ILE A 1 86 ? -0.104 2.575 -5.021 1.00 98.56 86 ILE A O 1
ATOM 664 N N . GLY A 1 87 ? 1.015 1.399 -6.575 1.00 98.38 87 GLY A N 1
ATOM 665 C CA . GLY A 1 87 ? 1.253 0.224 -5.730 1.00 98.38 87 GLY A CA 1
ATOM 666 C C . GLY A 1 87 ? 2.130 0.532 -4.511 1.00 98.38 87 GLY A C 1
ATOM 667 O O . GLY A 1 87 ? 1.781 0.173 -3.382 1.00 98.38 87 GLY A O 1
ATOM 668 N N . PHE A 1 88 ? 3.230 1.264 -4.707 1.00 98.44 88 PHE A N 1
ATOM 669 C CA . PHE A 1 88 ? 4.104 1.707 -3.618 1.00 98.44 88 PHE A CA 1
ATOM 670 C C . PHE A 1 88 ? 3.407 2.688 -2.671 1.00 98.44 88 PHE A C 1
ATOM 672 O O . PHE A 1 88 ? 3.563 2.566 -1.454 1.00 98.44 88 PHE A O 1
ATOM 679 N N . ALA A 1 89 ? 2.593 3.609 -3.192 1.00 98.31 89 ALA A N 1
ATOM 680 C CA . ALA A 1 89 ? 1.764 4.502 -2.388 1.00 98.31 89 ALA A CA 1
ATOM 681 C C . ALA A 1 89 ? 0.762 3.723 -1.521 1.00 98.31 89 ALA A C 1
ATOM 683 O O . ALA A 1 89 ? 0.659 3.971 -0.317 1.00 98.31 89 ALA A O 1
ATOM 684 N N . ALA A 1 90 ? 0.059 2.741 -2.099 1.00 98.44 90 ALA A N 1
ATOM 685 C CA . ALA A 1 90 ? -0.850 1.874 -1.351 1.00 98.44 90 ALA A CA 1
ATOM 686 C C . ALA A 1 90 ? -0.113 1.132 -0.227 1.00 98.44 90 ALA A C 1
ATOM 688 O O . ALA A 1 90 ? -0.564 1.137 0.921 1.00 98.44 90 ALA A O 1
ATOM 689 N N . PHE A 1 91 ? 1.051 0.549 -0.528 1.00 98.62 91 PHE A N 1
ATOM 690 C CA . PHE A 1 91 ? 1.856 -0.169 0.456 1.00 98.62 91 PHE A CA 1
ATOM 691 C C . PHE A 1 91 ? 2.355 0.748 1.584 1.00 98.62 91 PHE A C 1
ATOM 693 O O . PHE A 1 91 ? 2.170 0.423 2.758 1.00 98.62 91 PHE A O 1
ATOM 700 N N . GLY A 1 92 ? 2.901 1.925 1.259 1.00 98.06 92 GLY A N 1
ATOM 701 C CA . GLY A 1 92 ? 3.309 2.930 2.248 1.00 98.06 92 GLY A CA 1
ATOM 702 C C . GLY A 1 92 ? 2.151 3.368 3.150 1.00 98.06 92 GLY A C 1
ATOM 703 O O . GLY A 1 92 ? 2.307 3.474 4.369 1.00 98.06 92 GLY A O 1
ATOM 704 N N . GLY A 1 93 ? 0.955 3.523 2.579 1.00 97.50 93 GLY A N 1
ATOM 705 C CA . GLY A 1 93 ? -0.270 3.784 3.326 1.00 97.50 93 GLY A CA 1
ATOM 706 C C . GLY A 1 93 ? -0.669 2.647 4.273 1.00 97.50 93 GLY A C 1
ATOM 707 O O . GLY A 1 93 ? -1.066 2.914 5.408 1.00 97.50 93 GLY A O 1
ATOM 708 N N . LEU A 1 94 ? -0.525 1.382 3.863 1.00 97.69 94 LEU A N 1
ATOM 709 C CA . LEU A 1 94 ? -0.795 0.218 4.721 1.00 97.69 94 LEU A CA 1
ATOM 710 C C . LEU A 1 94 ? 0.195 0.121 5.893 1.00 97.69 94 LEU A C 1
ATOM 712 O O . LEU A 1 94 ? -0.212 -0.173 7.025 1.00 97.69 94 LEU A O 1
ATOM 716 N N . LEU A 1 95 ? 1.478 0.419 5.656 1.00 96.88 95 LEU A N 1
ATOM 717 C CA . LEU A 1 95 ? 2.477 0.523 6.724 1.00 96.88 95 LEU A CA 1
ATOM 718 C C . LEU A 1 95 ? 2.100 1.634 7.711 1.00 96.88 95 LEU A C 1
ATOM 720 O O . LEU A 1 95 ? 2.052 1.400 8.921 1.00 96.88 95 LEU A O 1
ATOM 724 N N . PHE A 1 96 ? 1.738 2.815 7.204 1.00 95.19 96 PHE A N 1
ATOM 725 C CA . PHE A 1 96 ? 1.255 3.914 8.036 1.00 95.19 96 PHE A CA 1
ATOM 726 C C . PHE A 1 96 ? 0.019 3.520 8.858 1.00 95.19 96 PHE A C 1
ATOM 728 O O . PHE A 1 96 ? -0.028 3.791 10.059 1.00 95.19 96 PHE A O 1
ATOM 735 N N . LEU A 1 97 ? -0.972 2.852 8.258 1.00 94.38 97 LEU A N 1
ATOM 736 C CA . LEU A 1 97 ? -2.196 2.440 8.951 1.00 94.38 97 LEU A CA 1
ATOM 737 C C . LEU A 1 97 ? -1.895 1.457 10.095 1.00 94.38 97 LEU A C 1
ATOM 739 O O . LEU A 1 97 ? -2.502 1.524 11.167 1.00 94.38 97 LEU A O 1
ATOM 743 N N . THR A 1 98 ? -0.900 0.591 9.904 1.00 93.19 98 THR A N 1
ATOM 744 C CA . THR A 1 98 ? -0.434 -0.365 10.919 1.00 93.19 98 THR A CA 1
ATOM 745 C C . THR A 1 98 ? 0.177 0.337 12.127 1.00 93.19 98 THR A C 1
ATOM 747 O O . THR A 1 98 ? -0.134 -0.014 13.271 1.00 93.19 98 THR A O 1
ATOM 750 N N . VAL A 1 99 ? 1.002 1.357 11.889 1.00 91.06 99 VAL A N 1
ATOM 751 C CA . VAL A 1 99 ? 1.688 2.104 12.952 1.00 91.06 99 VAL A CA 1
ATOM 752 C C . VAL A 1 99 ? 0.750 3.100 13.646 1.00 91.06 99 VAL A C 1
ATOM 754 O O . VAL A 1 99 ? 0.755 3.196 14.873 1.00 91.06 99 VAL A O 1
ATOM 757 N N . SER A 1 100 ? -0.104 3.794 12.890 1.00 86.81 100 SER A N 1
ATOM 758 C CA . SER A 1 100 ? -1.015 4.839 13.391 1.00 86.81 100 SER A CA 1
ATOM 759 C C . SER A 1 100 ? -2.207 4.312 14.196 1.00 86.81 100 SER A C 1
ATOM 761 O O . SER A 1 100 ? -2.948 5.085 14.796 1.00 86.81 100 SER A O 1
ATOM 763 N N . SER A 1 101 ? -2.375 2.991 14.297 1.00 78.75 101 SER A N 1
ATOM 764 C CA . SER A 1 101 ? -3.474 2.351 15.028 1.00 78.75 101 SER A CA 1
ATOM 765 C C . SER A 1 101 ? -3.355 2.425 16.574 1.00 78.75 101 SER A C 1
ATOM 767 O O . SER A 1 101 ? -3.824 1.526 17.280 1.00 78.75 101 SER A O 1
ATOM 769 N N . GLY A 1 102 ? -2.678 3.432 17.136 1.00 70.06 102 GLY A N 1
ATOM 770 C CA . GLY A 1 102 ? -2.491 3.630 18.583 1.00 70.06 102 GLY A CA 1
ATOM 771 C C . GLY A 1 102 ? -3.776 4.036 19.323 1.00 70.06 102 GLY A C 1
ATOM 772 O O . GLY A 1 102 ? -4.772 4.390 18.699 1.00 70.06 102 GLY A O 1
ATOM 773 N N . ARG A 1 103 ? -3.784 3.956 20.663 1.00 65.38 103 ARG A N 1
ATOM 774 C CA . ARG A 1 103 ? -4.898 4.462 21.491 1.00 65.38 103 ARG A CA 1
ATOM 775 C C . ARG A 1 103 ? -4.606 5.903 21.949 1.00 65.38 103 ARG A C 1
ATOM 777 O O . ARG A 1 103 ? -3.480 6.132 22.380 1.00 65.38 103 ARG A O 1
ATOM 784 N N . PRO A 1 104 ? -5.600 6.817 21.942 1.00 70.00 104 PRO A N 1
ATOM 785 C CA . PRO A 1 104 ? -6.977 6.622 21.474 1.00 70.00 104 PRO A CA 1
ATOM 786 C C . PRO A 1 104 ? -7.077 6.590 19.936 1.00 70.00 104 PRO A C 1
ATOM 788 O O . PRO A 1 104 ? -6.630 7.501 19.249 1.00 70.00 104 PRO A O 1
ATOM 791 N N . LEU A 1 105 ? -7.696 5.532 19.395 1.00 79.44 105 LEU A N 1
ATOM 792 C CA . LEU A 1 105 ? -7.838 5.345 17.949 1.00 79.44 105 LEU A CA 1
ATOM 793 C C . LEU A 1 105 ? -9.087 6.066 17.445 1.00 79.44 105 LEU A C 1
ATOM 795 O O . LEU A 1 105 ? -10.204 5.729 17.846 1.00 79.44 105 LEU A O 1
ATOM 799 N N . ASN A 1 106 ? -8.927 6.978 16.488 1.00 87.94 106 ASN A N 1
ATOM 800 C CA . ASN A 1 106 ? -10.061 7.480 15.718 1.00 87.94 106 ASN A CA 1
ATOM 801 C C . ASN A 1 106 ? -10.503 6.417 14.697 1.00 87.94 106 ASN A C 1
ATOM 803 O O . ASN A 1 106 ? -10.020 6.373 13.565 1.00 87.94 106 ASN A O 1
ATOM 807 N N . VAL A 1 107 ? -11.441 5.559 15.108 1.00 89.69 107 VAL A N 1
ATOM 808 C CA . VAL A 1 107 ? -11.947 4.436 14.298 1.00 89.69 107 VAL A CA 1
ATOM 809 C C . VAL A 1 107 ? -12.509 4.904 12.953 1.00 89.69 107 VAL A C 1
ATOM 811 O O . VAL A 1 107 ? -12.270 4.253 11.941 1.00 89.69 107 VAL A O 1
ATOM 814 N N . ARG A 1 108 ? -13.199 6.054 12.909 1.00 91.06 108 ARG A N 1
ATOM 815 C CA . ARG A 1 108 ? -13.768 6.592 11.662 1.00 91.06 108 ARG A CA 1
ATOM 816 C C . ARG A 1 108 ? -12.679 6.990 10.668 1.00 91.06 108 ARG A C 1
ATOM 818 O O . ARG A 1 108 ? -12.803 6.687 9.484 1.00 91.06 108 ARG A O 1
ATOM 825 N N . SER A 1 109 ? -11.620 7.653 11.136 1.00 91.75 109 SER A N 1
ATOM 826 C CA . SER A 1 109 ? -10.478 7.993 10.278 1.00 91.75 109 SER A CA 1
ATOM 827 C C . SER A 1 109 ? -9.749 6.734 9.791 1.00 91.75 109 SER A C 1
ATOM 829 O O . SER A 1 109 ? -9.472 6.618 8.596 1.00 91.75 109 SER A O 1
ATOM 831 N N . HIS A 1 110 ? -9.530 5.752 10.673 1.00 93.88 110 HIS A N 1
ATOM 832 C CA . HIS A 1 110 ? -8.916 4.472 10.309 1.00 93.88 110 HIS A CA 1
ATOM 833 C C . HIS A 1 110 ? -9.720 3.736 9.223 1.00 93.88 110 HIS A C 1
ATOM 835 O O . HIS A 1 110 ? -9.150 3.309 8.224 1.00 93.88 110 HIS A O 1
ATOM 841 N N . GLN A 1 111 ? -11.049 3.658 9.366 1.00 94.75 111 GLN A N 1
ATOM 842 C CA . GLN A 1 111 ? -11.935 3.048 8.366 1.00 94.75 111 GLN A CA 1
ATOM 843 C C . GLN A 1 111 ? -11.889 3.785 7.023 1.00 94.75 111 GLN A C 1
ATOM 845 O O . GLN A 1 111 ? -11.688 3.157 5.989 1.00 94.75 111 GLN A O 1
ATOM 850 N N . ARG A 1 112 ? -12.029 5.120 7.028 1.00 96.25 112 ARG A N 1
ATOM 851 C CA . ARG A 1 112 ? -11.973 5.932 5.799 1.00 96.25 112 ARG A CA 1
ATOM 852 C C . ARG A 1 112 ? -10.639 5.787 5.076 1.00 96.25 112 ARG A C 1
ATOM 854 O O . ARG A 1 112 ? -10.624 5.622 3.863 1.00 96.25 112 ARG A O 1
ATOM 861 N N . THR A 1 113 ? -9.538 5.803 5.822 1.00 95.88 113 THR A N 1
ATOM 862 C CA . THR A 1 113 ? -8.202 5.564 5.270 1.00 95.88 113 THR A CA 1
ATOM 863 C C . THR A 1 113 ? -8.088 4.150 4.698 1.00 95.88 113 THR A C 1
ATOM 865 O O . THR A 1 113 ? -7.581 3.988 3.596 1.00 95.88 113 THR A O 1
ATOM 868 N N . GLY A 1 114 ? -8.630 3.136 5.382 1.00 96.88 114 GLY A N 1
ATOM 869 C CA . GLY A 1 114 ? -8.705 1.766 4.867 1.00 96.88 114 GLY A CA 1
ATOM 870 C C . GLY A 1 114 ? -9.440 1.665 3.525 1.00 96.88 114 GLY A C 1
ATOM 871 O O . GLY A 1 114 ? -8.921 1.044 2.602 1.00 96.88 114 GLY A O 1
ATOM 872 N N . TYR A 1 115 ? -10.592 2.332 3.375 1.00 98.06 115 TYR A N 1
ATOM 873 C CA . TYR A 1 115 ? -11.324 2.375 2.101 1.00 98.06 115 TYR A CA 1
ATOM 874 C C . TYR A 1 115 ? -10.521 3.046 0.981 1.00 98.06 115 TYR A C 1
ATOM 876 O O . TYR A 1 115 ? -10.484 2.531 -0.133 1.00 98.06 115 TYR A O 1
ATOM 884 N N . ILE A 1 116 ? -9.851 4.165 1.277 1.00 98.25 116 ILE A N 1
ATOM 885 C CA . ILE A 1 116 ? -8.985 4.856 0.310 1.00 98.25 116 ILE A CA 1
ATOM 886 C C . ILE A 1 116 ? -7.852 3.932 -0.144 1.00 98.25 116 ILE A C 1
ATOM 888 O O . ILE A 1 116 ? -7.611 3.808 -1.339 1.00 98.25 116 ILE A O 1
ATOM 892 N N . LEU A 1 117 ? -7.180 3.248 0.783 1.00 98.19 117 LEU A N 1
ATOM 893 C CA . LEU A 1 117 ? -6.078 2.349 0.442 1.00 98.19 117 LEU A CA 1
ATOM 894 C C . LEU A 1 117 ? -6.543 1.114 -0.333 1.00 98.19 117 LEU A C 1
ATOM 896 O O . LEU A 1 117 ? -5.834 0.688 -1.240 1.00 98.19 117 LEU A O 1
ATOM 900 N N . LEU A 1 118 ? -7.733 0.577 -0.042 1.00 98.50 118 LEU A N 1
ATOM 901 C CA . LEU A 1 118 ? -8.342 -0.466 -0.870 1.00 98.50 118 LEU A CA 1
ATOM 902 C C . LEU A 1 118 ? -8.592 0.041 -2.292 1.00 98.50 118 LEU A C 1
ATOM 904 O O . LEU A 1 118 ? -8.211 -0.633 -3.242 1.00 98.50 118 LEU A O 1
ATOM 908 N N . PHE A 1 119 ? -9.177 1.231 -2.443 1.00 98.50 119 PHE A N 1
ATOM 909 C CA . PHE A 1 119 ? -9.416 1.827 -3.757 1.00 98.50 119 PHE A CA 1
ATOM 910 C C . PHE A 1 119 ? -8.112 2.025 -4.542 1.00 98.50 119 PHE A C 1
ATOM 912 O O . PHE A 1 119 ? -8.043 1.658 -5.709 1.00 98.50 119 PHE A O 1
ATOM 919 N N . ILE A 1 120 ? -7.056 2.532 -3.901 1.00 98.50 120 ILE A N 1
ATOM 920 C CA . ILE A 1 120 ? -5.740 2.724 -4.532 1.00 98.50 120 ILE A CA 1
ATOM 921 C C . ILE A 1 120 ? -5.106 1.372 -4.902 1.00 98.50 120 ILE A C 1
ATOM 923 O O . ILE A 1 120 ? -4.573 1.229 -5.998 1.00 98.50 120 ILE A O 1
ATOM 927 N N . ALA A 1 121 ? -5.198 0.357 -4.038 1.00 98.50 121 ALA A N 1
ATOM 928 C CA . ALA A 1 121 ? -4.692 -0.983 -4.336 1.00 98.50 121 ALA A CA 1
ATOM 929 C C . ALA A 1 121 ? -5.458 -1.653 -5.494 1.00 98.50 121 ALA A C 1
ATOM 931 O O . ALA A 1 121 ? -4.848 -2.294 -6.349 1.00 98.50 121 ALA A O 1
ATOM 932 N N . MET A 1 122 ? -6.780 -1.465 -5.564 1.00 98.38 122 MET A N 1
ATOM 933 C CA . MET A 1 122 ? -7.583 -1.880 -6.716 1.00 98.38 122 MET A CA 1
ATOM 934 C C . MET A 1 122 ? -7.157 -1.125 -7.976 1.00 98.38 122 MET A C 1
ATOM 936 O O . MET A 1 122 ? -6.953 -1.753 -9.010 1.00 98.38 122 MET A O 1
ATOM 940 N N . ALA A 1 123 ? -6.976 0.196 -7.891 1.00 98.44 123 ALA A N 1
ATOM 941 C CA . ALA A 1 123 ? -6.513 1.006 -9.011 1.00 98.44 123 ALA A CA 1
ATOM 942 C C . ALA A 1 123 ? -5.163 0.505 -9.537 1.00 98.44 123 ALA A C 1
ATOM 944 O O . ALA A 1 123 ? -5.029 0.346 -10.740 1.00 98.44 123 ALA A O 1
ATOM 945 N N . HIS A 1 124 ? -4.211 0.160 -8.666 1.00 98.25 124 HIS A N 1
ATOM 946 C CA . HIS A 1 124 ? -2.945 -0.465 -9.061 1.00 98.25 124 HIS A CA 1
ATOM 947 C C . HIS A 1 124 ? -3.154 -1.778 -9.835 1.00 98.25 124 HIS A C 1
ATOM 949 O O . HIS A 1 124 ? -2.601 -1.944 -10.920 1.00 98.25 124 HIS A O 1
ATOM 955 N N . ALA A 1 125 ? -3.981 -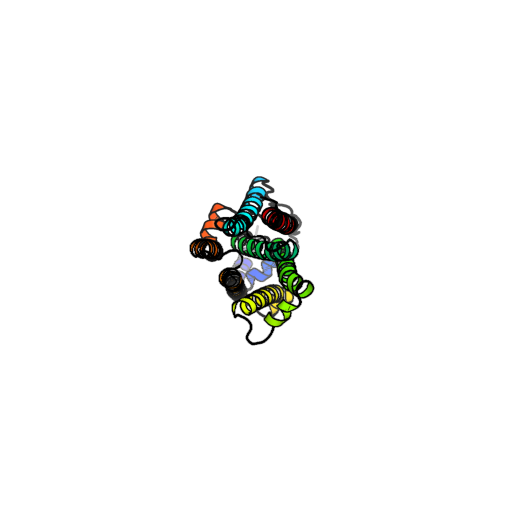2.691 -9.315 1.00 96.44 125 ALA A N 1
ATOM 956 C CA . ALA A 1 125 ? -4.239 -3.972 -9.971 1.00 96.44 125 ALA A CA 1
ATOM 957 C C . ALA A 1 125 ? -4.909 -3.797 -11.347 1.00 96.44 125 ALA A C 1
ATOM 959 O O . ALA A 1 125 ? -4.497 -4.420 -12.324 1.00 96.44 125 ALA A O 1
ATOM 960 N N . PHE A 1 126 ? -5.920 -2.929 -11.444 1.00 96.94 126 PHE A N 1
ATOM 961 C CA . PHE A 1 126 ? -6.648 -2.700 -12.693 1.00 96.94 126 PHE A CA 1
ATOM 962 C C . PHE A 1 126 ? -5.893 -1.820 -13.690 1.00 96.94 126 PHE A C 1
ATOM 964 O O . PHE A 1 126 ? -6.060 -2.021 -14.888 1.00 96.94 126 PHE A O 1
ATOM 971 N N . TRP A 1 127 ? -5.045 -0.893 -13.233 1.00 97.81 127 TRP A N 1
ATOM 972 C CA . TRP A 1 127 ? -4.224 -0.032 -14.094 1.00 97.81 127 TRP A CA 1
ATOM 973 C C . TRP A 1 127 ? -3.453 -0.863 -15.115 1.00 97.81 127 TRP A C 1
ATOM 975 O O . TRP A 1 127 ? -3.539 -0.642 -16.320 1.00 97.81 127 TRP A O 1
ATOM 985 N N . PHE A 1 128 ? -2.781 -1.891 -14.610 1.00 95.44 128 PHE A N 1
ATOM 986 C CA . PHE A 1 128 ? -1.996 -2.826 -15.391 1.00 95.44 128 PHE A CA 1
ATOM 987 C C . PHE A 1 128 ? -2.838 -3.696 -16.326 1.00 95.44 128 PHE A C 1
ATOM 989 O O . PHE A 1 128 ? -2.492 -3.839 -17.494 1.00 95.44 128 PHE A O 1
ATOM 996 N N . LEU A 1 129 ? -3.975 -4.211 -15.856 1.00 95.25 129 LEU A N 1
ATOM 997 C CA . LEU A 1 129 ? -4.869 -5.022 -16.691 1.00 95.25 129 LEU A CA 1
ATOM 998 C C . LEU A 1 129 ? -5.492 -4.238 -17.852 1.00 95.25 129 LEU A C 1
ATOM 1000 O O . LEU A 1 129 ? -5.797 -4.829 -18.884 1.00 95.25 129 LEU A O 1
ATOM 1004 N N . LEU A 1 130 ? -5.694 -2.929 -17.685 1.00 95.75 130 LEU A N 1
ATOM 1005 C CA . LEU A 1 130 ? -6.281 -2.072 -18.713 1.00 95.75 130 LEU A CA 1
ATOM 1006 C C . LEU A 1 130 ? -5.261 -1.607 -19.756 1.00 95.75 130 LEU A C 1
ATOM 1008 O O . LEU A 1 130 ? -5.630 -1.445 -20.916 1.00 95.75 130 LEU A O 1
ATOM 1012 N N . GLY A 1 131 ? -4.011 -1.363 -19.357 1.00 94.44 131 GLY A N 1
ATOM 1013 C CA . GLY A 1 131 ? -3.000 -0.817 -20.268 1.00 94.44 131 GLY A CA 1
ATOM 1014 C C . GLY A 1 131 ? -1.992 -1.822 -20.822 1.00 94.44 131 GLY A C 1
ATOM 1015 O O . GLY A 1 131 ? -1.301 -1.483 -21.778 1.00 94.44 131 GLY A O 1
ATOM 1016 N N . ASP A 1 132 ? -1.918 -3.048 -20.292 1.00 95.25 132 ASP A N 1
ATOM 1017 C CA . ASP A 1 132 ? -1.091 -4.114 -20.864 1.00 95.25 132 ASP A CA 1
ATOM 1018 C C . ASP A 1 132 ? -1.827 -5.464 -20.891 1.00 95.25 132 ASP A C 1
ATOM 1020 O O . ASP A 1 132 ? -1.957 -6.175 -19.891 1.00 95.25 132 ASP A O 1
ATOM 1024 N N . ALA A 1 133 ? -2.272 -5.858 -22.087 1.00 93.12 133 ALA A N 1
ATOM 1025 C CA . ALA A 1 133 ? -2.977 -7.116 -22.309 1.00 93.12 133 ALA A CA 1
ATOM 1026 C C . ALA A 1 133 ? -2.119 -8.356 -21.998 1.00 93.12 133 ALA A C 1
ATOM 1028 O O . ALA A 1 133 ? -2.678 -9.410 -21.668 1.00 93.12 133 ALA A O 1
ATOM 1029 N N . ALA A 1 134 ? -0.784 -8.262 -22.048 1.00 93.00 134 ALA A N 1
ATOM 1030 C CA . ALA A 1 134 ? 0.098 -9.365 -21.673 1.00 93.00 134 ALA A CA 1
ATOM 1031 C C . ALA A 1 134 ? -0.070 -9.734 -20.191 1.00 93.00 134 ALA A C 1
ATOM 1033 O O . ALA A 1 134 ? 0.074 -10.903 -19.824 1.00 93.00 134 ALA A O 1
ATOM 1034 N N . LEU A 1 135 ? -0.483 -8.779 -19.349 1.00 92.00 135 LEU A N 1
ATOM 1035 C CA . LEU A 1 135 ? -0.691 -9.015 -17.925 1.00 92.00 135 LEU A CA 1
ATOM 1036 C C . LEU A 1 135 ? -1.882 -9.925 -17.620 1.00 92.00 135 LEU A C 1
ATOM 1038 O O . LEU A 1 135 ? -1.896 -10.586 -16.582 1.00 92.00 135 LEU A O 1
ATOM 1042 N N . SER A 1 136 ? -2.817 -10.083 -18.561 1.00 93.50 136 SER A N 1
ATOM 1043 C CA . SER A 1 136 ? -3.885 -11.084 -18.452 1.00 93.50 136 SER A CA 1
ATOM 1044 C C . SER A 1 136 ? -3.351 -12.522 -18.371 1.00 93.50 136 SER A C 1
ATOM 1046 O O . SER A 1 136 ? -3.983 -13.382 -17.756 1.00 93.50 136 SER A O 1
ATOM 1048 N N . GLN A 1 137 ? -2.162 -12.796 -18.925 1.00 94.00 137 GLN A N 1
ATOM 1049 C CA . GLN A 1 137 ? -1.520 -14.109 -18.817 1.00 94.00 137 GLN A CA 1
ATOM 1050 C C . GLN A 1 137 ? -1.075 -14.400 -17.379 1.00 94.00 137 GLN A C 1
ATOM 1052 O O . GLN A 1 137 ? -1.110 -15.552 -16.952 1.00 94.00 137 GLN A O 1
ATOM 1057 N N . TYR A 1 138 ? -0.744 -13.365 -16.601 1.00 91.12 138 TYR A N 1
ATOM 1058 C CA . TYR A 1 138 ? -0.356 -13.499 -15.196 1.00 91.12 138 TYR A CA 1
ATOM 1059 C C . TYR A 1 138 ? -1.540 -13.694 -14.236 1.00 91.12 138 TYR A C 1
ATOM 1061 O O . TYR A 1 138 ? -1.324 -13.901 -13.044 1.00 91.12 138 TYR A O 1
ATOM 1069 N N . LEU A 1 139 ? -2.780 -13.688 -14.741 1.00 92.94 139 LEU A N 1
ATOM 1070 C CA . LEU A 1 139 ? -3.969 -14.104 -13.987 1.00 92.94 139 LEU A CA 1
ATOM 1071 C C . LEU A 1 139 ? -4.272 -15.604 -14.127 1.00 92.94 139 LEU A C 1
ATOM 1073 O O . LEU A 1 139 ? -5.131 -16.132 -13.419 1.00 92.94 139 LEU A O 1
ATOM 1077 N N . LYS A 1 140 ? -3.609 -16.301 -15.056 1.00 95.06 140 LYS A N 1
ATOM 1078 C CA . LYS A 1 140 ? -3.874 -17.716 -15.333 1.00 95.06 140 LYS A CA 1
ATOM 1079 C C . LYS A 1 140 ? -3.170 -18.630 -14.320 1.00 95.06 140 LYS A C 1
ATOM 1081 O O . LYS A 1 140 ? -2.114 -18.272 -13.786 1.00 95.06 140 LYS A O 1
ATOM 1086 N N . PRO A 1 141 ? -3.705 -19.842 -14.072 1.00 95.31 141 PRO A N 1
ATOM 1087 C CA . PRO A 1 141 ? -2.966 -20.879 -13.358 1.00 95.31 141 PRO A CA 1
ATOM 1088 C C . PRO A 1 141 ? -1.592 -21.105 -14.008 1.00 95.31 141 PRO A C 1
ATOM 1090 O O . PRO A 1 141 ? -1.496 -21.199 -15.229 1.00 95.31 141 PRO A O 1
ATOM 1093 N N . GLY A 1 142 ? -0.533 -21.159 -13.197 1.00 93.06 142 GLY A N 1
ATOM 1094 C CA . GLY A 1 142 ? 0.856 -21.260 -13.672 1.00 93.06 142 GLY A CA 1
ATOM 1095 C C . GLY A 1 142 ? 1.625 -19.934 -13.720 1.00 93.06 142 GLY A C 1
ATOM 1096 O O . GLY A 1 142 ? 2.840 -19.954 -13.902 1.00 93.06 142 GLY A O 1
ATOM 1097 N N . ALA A 1 143 ? 0.964 -18.792 -13.498 1.00 94.19 143 ALA A N 1
ATOM 1098 C CA . ALA A 1 143 ? 1.654 -17.517 -13.307 1.00 94.19 143 ALA A CA 1
ATOM 1099 C C . ALA A 1 143 ? 2.601 -17.546 -12.084 1.00 94.19 143 ALA A C 1
ATOM 1101 O O . ALA A 1 143 ? 2.357 -18.302 -11.135 1.00 94.19 143 ALA A O 1
ATOM 1102 N N . PRO A 1 144 ? 3.656 -16.706 -12.052 1.00 96.31 144 PRO A N 1
ATOM 1103 C CA . PRO A 1 144 ? 4.575 -16.636 -10.923 1.00 96.31 144 PRO A CA 1
ATOM 1104 C C . PRO A 1 144 ? 3.841 -16.390 -9.601 1.00 96.31 144 PRO A C 1
ATOM 1106 O O . PRO A 1 144 ? 2.970 -15.523 -9.509 1.00 96.31 144 PRO A O 1
ATOM 1109 N N . GLY A 1 145 ? 4.224 -17.118 -8.549 1.00 97.12 145 GLY A N 1
ATOM 1110 C CA . GLY A 1 145 ? 3.519 -17.086 -7.261 1.00 97.12 145 GLY A CA 1
ATOM 1111 C C . GLY A 1 145 ? 3.424 -15.694 -6.624 1.00 97.12 145 GLY A C 1
ATOM 1112 O O . GLY A 1 145 ? 2.462 -15.402 -5.916 1.00 97.12 145 GLY A O 1
ATOM 1113 N N . TYR A 1 146 ? 4.369 -14.795 -6.916 1.00 97.06 146 TYR A N 1
ATOM 1114 C CA . TYR A 1 146 ? 4.318 -13.423 -6.415 1.00 97.06 146 TYR A CA 1
ATOM 1115 C C . TYR A 1 146 ? 3.128 -12.629 -6.976 1.00 97.06 146 TYR A C 1
ATOM 1117 O O . TYR A 1 146 ? 2.588 -11.791 -6.258 1.00 97.06 146 TYR A O 1
ATOM 1125 N N . MET A 1 147 ? 2.659 -12.909 -8.198 1.00 96.69 147 MET A N 1
ATOM 1126 C CA . MET A 1 147 ? 1.459 -12.275 -8.767 1.00 96.69 147 MET A CA 1
ATOM 1127 C C . MET A 1 147 ? 0.203 -12.703 -8.003 1.00 96.69 147 MET A C 1
ATOM 1129 O O . MET A 1 147 ? -0.590 -11.862 -7.575 1.00 96.69 147 MET A O 1
ATOM 1133 N N . TRP A 1 148 ? 0.084 -14.004 -7.721 1.00 97.38 148 TRP A N 1
ATOM 1134 C CA . TRP A 1 148 ? -0.992 -14.551 -6.892 1.00 97.38 148 TRP A CA 1
ATOM 1135 C C . TRP A 1 148 ? -0.982 -13.986 -5.472 1.00 97.38 148 TRP A C 1
ATOM 1137 O O . TRP A 1 148 ? -2.045 -13.719 -4.919 1.00 97.38 148 TRP A O 1
ATOM 1147 N N . LEU A 1 149 ? 0.194 -13.735 -4.891 1.00 97.69 149 LEU A N 1
ATOM 1148 C CA . LEU A 1 149 ? 0.301 -13.085 -3.583 1.00 97.69 149 LEU A CA 1
ATOM 1149 C C . LEU A 1 149 ? -0.148 -11.617 -3.601 1.00 97.69 149 LEU A C 1
ATOM 1151 O O . LEU A 1 149 ? -0.705 -11.151 -2.606 1.00 97.69 149 LEU A O 1
ATOM 1155 N N . GLY A 1 150 ? 0.016 -10.911 -4.723 1.00 97.62 150 GLY A N 1
ATOM 1156 C CA . GLY A 1 150 ? -0.570 -9.583 -4.926 1.00 97.62 150 GLY A CA 1
ATOM 1157 C C . GLY A 1 150 ? -2.101 -9.626 -4.878 1.00 97.62 150 GLY A C 1
ATOM 1158 O O . GLY A 1 150 ? -2.720 -8.909 -4.089 1.00 97.62 150 GLY A O 1
ATOM 1159 N N . LEU A 1 151 ? -2.714 -10.540 -5.639 1.00 97.06 151 LEU A N 1
ATOM 1160 C CA . LEU A 1 151 ? -4.169 -10.755 -5.634 1.00 97.06 151 LEU A CA 1
ATOM 1161 C C . LEU A 1 151 ? -4.685 -11.225 -4.269 1.00 97.06 151 LEU A C 1
ATOM 1163 O O . LEU A 1 151 ? -5.705 -10.735 -3.789 1.00 97.06 151 LEU A O 1
ATOM 1167 N N . PHE A 1 152 ? -3.969 -12.142 -3.619 1.00 97.94 152 PHE A N 1
ATOM 1168 C CA . PHE A 1 152 ? -4.296 -12.625 -2.280 1.00 97.94 152 PHE A CA 1
ATOM 1169 C C . PHE A 1 152 ? -4.268 -11.493 -1.250 1.00 97.94 152 PHE A C 1
ATOM 1171 O O . PHE A 1 152 ? -5.187 -11.378 -0.442 1.00 97.94 152 PHE A O 1
ATOM 1178 N N . SER A 1 153 ? -3.258 -10.621 -1.302 1.00 98.44 153 SER A N 1
ATOM 1179 C CA . SER A 1 153 ? -3.178 -9.437 -0.444 1.00 98.44 153 SER A CA 1
ATOM 1180 C C . SER A 1 153 ? -4.362 -8.491 -0.665 1.00 98.44 153 SER A C 1
ATOM 1182 O O . SER A 1 153 ? -5.004 -8.064 0.297 1.00 98.44 153 SER A O 1
ATOM 1184 N N . LEU A 1 154 ? -4.717 -8.223 -1.927 1.00 98.38 154 LEU A N 1
ATOM 1185 C CA . LEU A 1 154 ? -5.877 -7.400 -2.273 1.00 98.38 154 LEU A CA 1
ATOM 1186 C C . LEU A 1 154 ? -7.189 -8.014 -1.754 1.00 98.38 154 LEU A C 1
ATOM 1188 O O . LEU A 1 154 ? -8.003 -7.316 -1.145 1.00 98.38 154 LEU A O 1
ATOM 1192 N N . ALA A 1 155 ? -7.371 -9.324 -1.931 1.00 98.31 155 ALA A N 1
ATOM 1193 C CA . ALA A 1 155 ? -8.534 -10.055 -1.439 1.00 98.31 155 ALA A CA 1
ATOM 1194 C C . ALA A 1 155 ? -8.616 -10.041 0.095 1.00 98.31 155 ALA A C 1
ATOM 1196 O O . ALA A 1 155 ? -9.688 -9.800 0.650 1.00 98.31 155 ALA A O 1
ATOM 1197 N N . LEU A 1 156 ? -7.490 -10.233 0.793 1.00 98.19 156 LEU A N 1
ATOM 1198 C CA . LEU A 1 156 ? -7.431 -10.121 2.251 1.00 98.19 156 LEU A CA 1
ATOM 1199 C C . LEU A 1 156 ? -7.773 -8.710 2.731 1.00 98.19 156 LEU A C 1
ATOM 1201 O O . LEU A 1 156 ? -8.522 -8.572 3.697 1.00 98.19 156 LEU A O 1
ATOM 1205 N N . LEU A 1 157 ? -7.265 -7.665 2.069 1.00 98.25 157 LEU A N 1
ATOM 1206 C CA . LEU A 1 157 ? -7.590 -6.278 2.403 1.00 98.25 157 LEU A CA 1
ATOM 1207 C C . LEU A 1 157 ? -9.094 -6.007 2.254 1.00 98.25 157 LEU A C 1
ATOM 1209 O O . LEU A 1 157 ? -9.707 -5.444 3.163 1.00 98.25 157 LEU A O 1
ATOM 1213 N N . ALA A 1 158 ? -9.703 -6.458 1.155 1.00 98.25 158 ALA A N 1
ATOM 1214 C CA . ALA A 1 158 ? -11.144 -6.351 0.943 1.00 98.25 158 ALA A CA 1
ATOM 1215 C C . ALA A 1 158 ? -11.936 -7.119 2.017 1.00 98.25 158 ALA A C 1
ATOM 1217 O O . ALA A 1 158 ? -12.845 -6.559 2.629 1.00 98.25 158 ALA A O 1
ATOM 1218 N N . ALA A 1 159 ? -11.545 -8.362 2.315 1.00 97.31 159 ALA A N 1
ATOM 1219 C CA . ALA A 1 159 ? -12.180 -9.190 3.338 1.00 97.31 159 ALA A CA 1
ATOM 1220 C C . ALA A 1 159 ? -12.075 -8.577 4.744 1.00 97.31 159 ALA A C 1
ATOM 1222 O O . ALA A 1 159 ? -13.028 -8.609 5.518 1.00 97.31 159 ALA A O 1
ATOM 1223 N N . MET A 1 160 ? -10.935 -7.976 5.094 1.00 96.56 160 MET A N 1
ATOM 1224 C CA . MET A 1 160 ? -10.786 -7.268 6.368 1.00 96.56 160 MET A CA 1
ATOM 1225 C C . MET A 1 160 ? -11.748 -6.092 6.485 1.00 96.56 160 MET A C 1
ATOM 1227 O O . MET A 1 160 ? -12.288 -5.847 7.564 1.00 96.56 160 MET A O 1
ATOM 1231 N N . ILE A 1 161 ? -11.926 -5.346 5.395 1.00 96.12 161 ILE A N 1
ATOM 1232 C CA . ILE A 1 161 ? -12.789 -4.171 5.354 1.00 96.12 161 ILE A CA 1
ATOM 1233 C C . ILE A 1 161 ? -14.258 -4.575 5.492 1.00 96.12 161 ILE A C 1
ATOM 1235 O O . ILE A 1 161 ? -14.968 -3.969 6.295 1.00 96.12 161 ILE A O 1
ATOM 1239 N N . THR A 1 162 ? -14.700 -5.620 4.788 1.00 95.69 162 THR A N 1
ATOM 1240 C CA . THR A 1 162 ? -16.078 -6.125 4.895 1.00 95.69 162 THR A CA 1
ATOM 1241 C C . THR A 1 162 ? -16.363 -6.671 6.292 1.00 95.69 162 THR A C 1
ATOM 1243 O O . THR A 1 162 ? -17.315 -6.247 6.938 1.00 95.69 162 THR A O 1
ATOM 1246 N N . VAL A 1 163 ? -15.473 -7.503 6.841 1.00 94.69 163 VAL A N 1
ATOM 1247 C CA . VAL A 1 163 ? -15.605 -8.043 8.208 1.00 94.69 163 VAL A CA 1
ATOM 1248 C C . VAL A 1 163 ? -15.565 -6.942 9.280 1.00 94.69 163 VAL A C 1
ATOM 1250 O O . VAL A 1 163 ? -16.099 -7.118 10.377 1.00 94.69 163 VAL A O 1
ATOM 1253 N N . ALA A 1 164 ? -14.947 -5.793 8.994 1.00 93.81 164 ALA A N 1
ATOM 1254 C CA . ALA A 1 164 ? -14.895 -4.653 9.907 1.00 93.81 164 ALA A CA 1
ATOM 1255 C C . ALA A 1 164 ? -16.158 -3.768 9.887 1.00 93.81 164 ALA A C 1
ATOM 1257 O O . ALA A 1 164 ? -16.253 -2.853 10.720 1.00 93.81 164 ALA A O 1
ATOM 1258 N N . LEU A 1 165 ? -17.125 -4.016 8.993 1.00 93.56 165 LEU A N 1
ATOM 1259 C CA . LEU A 1 165 ? -18.403 -3.304 8.986 1.00 93.56 165 LEU A CA 1
ATOM 1260 C C . LEU A 1 165 ? -19.158 -3.551 10.304 1.00 93.56 165 LEU A C 1
ATOM 1262 O O . LEU A 1 165 ? -19.164 -4.677 10.798 1.00 93.56 165 LEU A O 1
ATOM 1266 N N . PRO A 1 166 ? -19.802 -2.535 10.915 1.00 88.88 166 PRO A N 1
ATOM 1267 C CA . PRO A 1 166 ? -20.418 -2.688 12.235 1.00 88.88 166 PRO A CA 1
ATOM 1268 C C . PRO A 1 166 ? -21.430 -3.836 12.334 1.00 88.88 166 PRO A C 1
ATOM 1270 O O . PRO A 1 166 ? -21.420 -4.548 13.339 1.00 88.88 166 PRO A O 1
ATOM 1273 N N . THR A 1 167 ? -22.253 -4.020 11.297 1.00 89.38 167 THR A N 1
ATOM 1274 C CA . THR A 1 167 ? -23.269 -5.078 11.194 1.00 89.38 167 THR A CA 1
ATOM 1275 C C . THR A 1 167 ? -22.631 -6.464 11.150 1.00 89.38 167 THR A C 1
ATOM 1277 O O . THR A 1 167 ? -22.965 -7.332 11.956 1.00 89.38 167 THR A O 1
ATOM 1280 N N . ASP A 1 168 ? -21.651 -6.652 10.269 1.00 90.00 168 ASP A N 1
ATOM 1281 C CA . ASP A 1 168 ? -21.014 -7.950 10.038 1.00 90.00 168 ASP A CA 1
ATOM 1282 C C . ASP A 1 168 ? -20.080 -8.323 11.185 1.00 90.00 168 ASP A C 1
ATOM 1284 O O . ASP A 1 168 ? -20.068 -9.465 11.646 1.00 90.00 168 ASP A O 1
ATOM 1288 N N . ARG A 1 169 ? -19.365 -7.337 11.733 1.00 91.88 169 ARG A N 1
ATOM 1289 C CA . ARG A 1 169 ? -18.504 -7.504 12.903 1.00 91.88 169 ARG A CA 1
ATOM 1290 C C . ARG A 1 169 ? -19.282 -8.050 14.095 1.00 91.88 169 ARG A C 1
ATOM 1292 O O . ARG A 1 169 ? -18.810 -8.978 14.742 1.00 91.88 169 ARG A O 1
ATOM 1299 N N . GLN A 1 170 ? -20.443 -7.468 14.401 1.00 90.00 170 GLN A N 1
ATOM 1300 C CA . GLN A 1 170 ? -21.266 -7.898 15.538 1.00 90.00 170 GLN A CA 1
ATOM 1301 C C . GLN A 1 170 ? -21.870 -9.289 15.319 1.00 90.00 170 GLN A C 1
ATOM 1303 O O . GLN A 1 170 ? -22.043 -10.029 16.284 1.00 90.00 170 GLN A O 1
ATOM 1308 N N . ARG A 1 171 ? -22.138 -9.661 14.061 1.00 92.50 171 ARG A N 1
ATOM 1309 C CA . ARG A 1 171 ? -22.649 -10.984 13.692 1.00 92.50 171 ARG A CA 1
ATOM 1310 C C . ARG A 1 171 ? -21.582 -12.079 13.775 1.00 92.50 171 ARG A C 1
ATOM 1312 O O . ARG A 1 171 ? -21.857 -13.149 14.306 1.00 92.50 171 ARG A O 1
ATOM 1319 N N . LEU A 1 172 ? -20.387 -11.828 13.239 1.00 90.31 172 LEU A N 1
ATOM 1320 C CA . LEU A 1 172 ? -19.306 -12.818 13.150 1.00 90.31 172 LEU A CA 1
ATOM 1321 C C . LEU A 1 172 ? -18.501 -12.940 14.449 1.00 90.31 172 LEU A C 1
ATOM 1323 O O . LEU A 1 172 ? -18.025 -14.023 14.782 1.00 90.31 172 LEU A O 1
ATOM 1327 N N . TYR A 1 173 ? -18.347 -11.838 15.189 1.00 91.62 173 TYR A N 1
ATOM 1328 C CA . TYR A 1 173 ? -17.516 -11.778 16.389 1.00 91.62 173 TYR A CA 1
ATOM 1329 C C . TYR A 1 173 ? -18.263 -11.116 17.554 1.00 91.62 173 TYR A C 1
ATOM 1331 O O . TYR A 1 173 ? -18.058 -9.929 17.827 1.00 91.62 173 TYR A O 1
ATOM 1339 N N . PRO A 1 174 ? -19.069 -11.886 18.310 1.00 88.06 174 PRO A N 1
ATOM 1340 C CA . PRO A 1 174 ? -19.676 -11.403 19.552 1.00 88.06 174 PRO A CA 1
ATOM 1341 C C . PRO A 1 174 ? -18.624 -10.938 20.572 1.00 88.06 174 PRO A C 1
ATOM 1343 O O . PRO A 1 174 ? -18.845 -9.997 21.330 1.00 88.06 174 PRO A O 1
ATOM 1346 N N . ASP A 1 175 ? -17.452 -11.583 20.562 1.00 93.94 175 ASP A N 1
ATOM 1347 C CA . ASP A 1 175 ? -16.299 -11.209 21.377 1.00 93.94 175 ASP A CA 1
ATOM 1348 C C . ASP A 1 175 ? -15.376 -10.244 20.620 1.00 93.94 175 ASP A C 1
ATOM 1350 O O . ASP A 1 175 ? -14.681 -10.603 19.661 1.00 93.94 175 ASP A O 1
ATOM 1354 N N . HIS A 1 176 ? -15.322 -9.011 21.116 1.00 89.69 176 HIS A N 1
ATOM 1355 C CA . HIS A 1 176 ? -14.477 -7.953 20.581 1.00 89.69 176 HIS A CA 1
ATOM 1356 C C . HIS A 1 176 ? -12.980 -8.324 20.596 1.00 89.69 176 HIS A C 1
ATOM 1358 O O . HIS A 1 176 ? -12.242 -7.941 19.689 1.00 89.69 176 HIS A O 1
ATOM 1364 N N . SER A 1 177 ? -12.506 -9.104 21.569 1.00 93.62 177 SER A N 1
ATOM 1365 C CA . SER A 1 177 ? -11.095 -9.509 21.655 1.00 93.62 177 SER A CA 1
ATOM 1366 C C . SER A 1 177 ? -10.692 -10.413 20.490 1.00 93.62 177 SER A C 1
ATOM 1368 O O . SER A 1 177 ? -9.620 -10.223 19.904 1.00 93.62 177 SER A O 1
ATOM 1370 N N . LYS A 1 178 ? -11.576 -11.341 20.099 1.00 94.44 178 LYS A N 1
ATOM 1371 C CA . LYS A 1 178 ? -11.371 -12.231 18.946 1.00 94.44 178 LYS A CA 1
ATOM 1372 C C . LYS A 1 178 ? -11.338 -11.454 17.638 1.00 94.44 178 LYS A C 1
ATOM 1374 O O . LYS A 1 178 ? -10.424 -11.671 16.847 1.00 94.44 178 LYS A O 1
ATOM 1379 N N . PHE A 1 179 ? -12.257 -10.505 17.447 1.00 94.88 179 PHE A N 1
ATOM 1380 C CA . PHE A 1 179 ? -12.229 -9.613 16.281 1.00 94.88 179 PHE A CA 1
ATOM 1381 C C . PHE A 1 179 ? -10.876 -8.900 16.158 1.00 94.88 179 PHE A C 1
ATOM 1383 O O . PHE A 1 179 ? -10.244 -8.917 15.106 1.00 94.88 179 PHE A O 1
ATOM 1390 N N . HIS A 1 180 ? -10.393 -8.318 17.259 1.00 92.88 180 HIS A N 1
ATOM 1391 C CA . HIS A 1 180 ? -9.105 -7.623 17.296 1.00 92.88 180 HIS A CA 1
ATOM 1392 C C . HIS A 1 180 ? -7.922 -8.533 16.961 1.00 92.88 180 HIS A C 1
ATOM 1394 O O . HIS A 1 180 ? -6.986 -8.089 16.298 1.00 92.88 180 HIS A O 1
ATOM 1400 N N . TYR A 1 181 ? -7.935 -9.781 17.431 1.00 95.06 181 TYR A N 1
ATOM 1401 C CA . TYR A 1 181 ? -6.908 -10.766 17.097 1.00 95.06 181 TYR A CA 1
ATOM 1402 C C . TYR A 1 181 ? -6.904 -11.080 15.597 1.00 95.06 181 TYR A C 1
ATOM 1404 O O . TYR A 1 181 ? -5.876 -10.885 14.947 1.00 95.06 181 TYR A O 1
ATOM 1412 N N . TRP A 1 182 ? -8.051 -11.481 15.042 1.00 96.38 182 TRP A N 1
ATOM 1413 C CA . TRP A 1 182 ? -8.165 -11.875 13.636 1.00 96.38 182 TRP A CA 1
ATOM 1414 C C . TRP A 1 182 ? -7.912 -10.715 12.678 1.00 96.38 182 TRP A C 1
ATOM 1416 O O . TRP A 1 182 ? -7.154 -10.875 11.727 1.00 96.38 182 TRP A O 1
ATOM 1426 N N . HIS A 1 183 ? -8.435 -9.522 12.969 1.00 95.69 183 HIS A N 1
ATOM 1427 C CA . HIS A 1 183 ? -8.174 -8.330 12.161 1.00 95.69 183 HIS A CA 1
ATOM 1428 C C . HIS A 1 183 ? -6.674 -7.996 12.109 1.00 95.69 183 HIS A C 1
ATOM 1430 O O . HIS A 1 183 ? -6.141 -7.679 11.049 1.00 95.69 183 HIS A O 1
ATOM 1436 N N . ARG A 1 184 ? -5.959 -8.119 13.240 1.00 95.06 184 ARG A N 1
ATOM 1437 C CA . ARG A 1 184 ? -4.499 -7.930 13.273 1.00 95.06 184 ARG A CA 1
ATOM 1438 C C . ARG A 1 184 ? -3.752 -9.024 12.524 1.00 95.06 184 ARG A C 1
ATOM 1440 O O . ARG A 1 184 ? -2.754 -8.716 11.881 1.00 95.06 184 ARG A O 1
ATOM 1447 N N . LEU A 1 185 ? -4.186 -10.277 12.639 1.00 96.75 185 LEU A N 1
ATOM 1448 C CA . LEU A 1 185 ? -3.562 -11.388 11.927 1.00 96.75 185 LEU A CA 1
ATOM 1449 C C . LEU A 1 185 ? -3.700 -11.199 10.413 1.00 96.75 185 LEU A C 1
ATOM 1451 O O . LEU A 1 185 ? -2.691 -11.214 9.719 1.00 96.75 185 LEU A O 1
ATOM 1455 N N . MET A 1 186 ? -4.911 -10.907 9.931 1.00 97.25 186 MET A N 1
ATOM 1456 C CA . MET A 1 186 ? -5.156 -10.619 8.517 1.00 97.25 186 MET A CA 1
ATOM 1457 C C . MET A 1 186 ? -4.340 -9.414 8.037 1.00 97.25 186 MET A C 1
ATOM 1459 O O . MET A 1 186 ? -3.694 -9.514 7.004 1.00 97.25 186 MET A O 1
ATOM 1463 N N . ALA A 1 187 ? -4.264 -8.326 8.816 1.00 97.12 187 ALA A N 1
ATOM 1464 C CA . ALA A 1 187 ? -3.454 -7.158 8.454 1.00 97.12 187 ALA A CA 1
ATOM 1465 C C . ALA A 1 187 ? -1.967 -7.510 8.270 1.00 97.12 187 ALA A C 1
ATOM 1467 O O . ALA A 1 187 ? -1.333 -7.075 7.308 1.00 97.12 187 ALA A O 1
ATOM 1468 N N . LYS A 1 188 ? -1.412 -8.331 9.174 1.00 97.38 188 LYS A N 1
ATOM 1469 C CA . LYS A 1 188 ? -0.033 -8.827 9.068 1.00 97.38 188 LYS A CA 1
ATOM 1470 C C . LYS A 1 188 ? 0.153 -9.691 7.822 1.00 97.38 188 LYS A C 1
ATOM 1472 O O . LYS A 1 188 ? 1.142 -9.513 7.119 1.00 97.38 188 LYS A O 1
ATOM 1477 N N . SER A 1 189 ? -0.793 -10.584 7.537 1.00 98.12 189 SER A N 1
ATOM 1478 C CA . SER A 1 189 ? -0.772 -11.435 6.343 1.00 98.12 189 SER A CA 1
ATOM 1479 C C . SER A 1 189 ? -0.849 -10.621 5.049 1.00 98.12 189 SER A C 1
ATOM 1481 O O . SER A 1 189 ? -0.063 -10.878 4.143 1.00 98.12 189 SER A O 1
ATOM 1483 N N . THR A 1 190 ? -1.711 -9.601 4.980 1.00 98.56 190 THR A N 1
ATOM 1484 C CA . THR A 1 190 ? -1.807 -8.663 3.849 1.00 98.56 190 THR A CA 1
ATOM 1485 C C . THR A 1 190 ? -0.470 -7.969 3.597 1.00 98.56 190 THR A C 1
ATOM 1487 O O . THR A 1 190 ? 0.040 -7.981 2.479 1.00 98.56 190 THR A O 1
ATOM 1490 N N . ILE A 1 191 ? 0.155 -7.412 4.641 1.00 98.25 191 ILE A N 1
ATOM 1491 C CA . ILE A 1 191 ? 1.449 -6.729 4.504 1.00 98.25 191 ILE A CA 1
ATOM 1492 C C . ILE A 1 191 ? 2.551 -7.709 4.110 1.00 98.25 191 ILE A C 1
ATOM 1494 O O . ILE A 1 191 ? 3.341 -7.386 3.227 1.00 98.25 191 ILE A O 1
ATOM 1498 N N . ALA A 1 192 ? 2.607 -8.902 4.706 1.00 98.19 192 ALA A N 1
ATOM 1499 C CA . ALA A 1 192 ? 3.604 -9.912 4.355 1.00 98.19 192 ALA A CA 1
ATOM 1500 C C . ALA A 1 192 ? 3.467 -10.369 2.891 1.00 98.19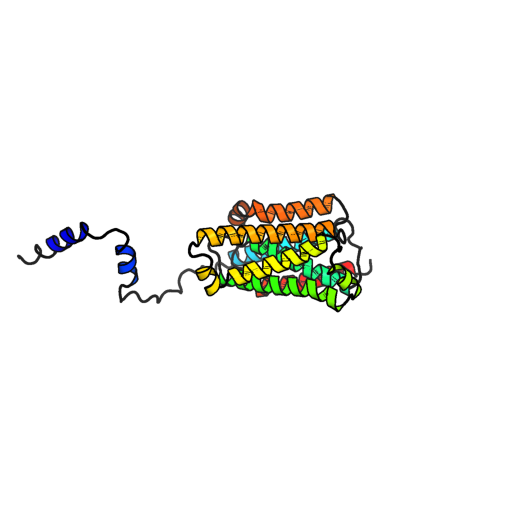 192 ALA A C 1
ATOM 1502 O O . ALA A 1 192 ? 4.464 -10.417 2.172 1.00 98.19 192 ALA A O 1
ATOM 1503 N N . ALA A 1 193 ? 2.239 -10.626 2.427 1.00 98.56 193 ALA A N 1
ATOM 1504 C CA . ALA A 1 193 ? 1.961 -11.001 1.044 1.00 98.56 193 ALA A CA 1
ATOM 1505 C C . ALA A 1 193 ? 2.307 -9.870 0.060 1.00 98.56 193 ALA A C 1
ATOM 1507 O O . ALA A 1 193 ? 2.994 -10.121 -0.927 1.00 98.56 193 ALA A O 1
ATOM 1508 N N . ALA A 1 194 ? 1.919 -8.623 0.357 1.00 98.56 194 ALA A N 1
ATOM 1509 C CA . ALA A 1 194 ? 2.290 -7.455 -0.449 1.00 98.56 194 ALA A CA 1
ATOM 1510 C C . ALA A 1 194 ? 3.810 -7.222 -0.478 1.00 98.56 194 ALA A C 1
ATOM 1512 O O . ALA A 1 194 ? 4.376 -6.955 -1.534 1.00 98.56 194 ALA A O 1
ATOM 1513 N N . THR A 1 195 ? 4.484 -7.375 0.665 1.00 98.56 195 THR A N 1
ATOM 1514 C CA . THR A 1 195 ? 5.946 -7.262 0.756 1.00 98.56 195 THR A CA 1
ATOM 1515 C C . THR A 1 195 ? 6.603 -8.302 -0.141 1.00 98.56 195 THR A C 1
ATOM 1517 O O . THR A 1 195 ? 7.451 -7.955 -0.956 1.00 98.56 195 THR A O 1
ATOM 1520 N N . TYR A 1 196 ? 6.190 -9.568 -0.048 1.00 98.50 196 TYR A N 1
ATOM 1521 C CA . TYR A 1 196 ? 6.741 -10.618 -0.897 1.00 98.50 196 TYR A CA 1
ATOM 1522 C C . TYR A 1 196 ? 6.450 -10.366 -2.381 1.00 98.50 196 TYR A C 1
ATOM 1524 O O . TYR A 1 196 ? 7.359 -10.501 -3.191 1.00 98.50 196 TYR A O 1
ATOM 1532 N N . HIS A 1 197 ? 5.228 -9.949 -2.734 1.00 98.25 197 HIS A N 1
ATOM 1533 C CA . HIS A 1 197 ? 4.859 -9.566 -4.101 1.00 98.25 197 HIS A CA 1
ATOM 1534 C C . HIS A 1 197 ? 5.839 -8.533 -4.684 1.00 98.25 197 HIS A C 1
ATOM 1536 O O . HIS A 1 197 ? 6.410 -8.749 -5.753 1.00 98.25 197 HIS A O 1
ATOM 1542 N N . ILE A 1 198 ? 6.111 -7.465 -3.930 1.00 98.06 198 ILE A N 1
ATOM 1543 C CA . ILE A 1 198 ? 7.041 -6.400 -4.316 1.00 98.06 198 ILE A CA 1
ATOM 1544 C C . ILE A 1 198 ? 8.479 -6.933 -4.439 1.00 98.06 198 ILE A C 1
ATOM 1546 O O . ILE A 1 198 ? 9.128 -6.733 -5.465 1.00 98.06 198 ILE A O 1
ATOM 1550 N N . LEU A 1 199 ? 8.979 -7.644 -3.425 1.00 97.94 199 LEU A N 1
ATOM 1551 C CA . LEU A 1 199 ? 10.363 -8.135 -3.385 1.00 97.94 199 LEU A CA 1
ATOM 1552 C C . LEU A 1 199 ? 10.667 -9.180 -4.464 1.00 97.94 199 LEU A C 1
ATOM 1554 O O . LEU A 1 199 ? 11.759 -9.180 -5.037 1.00 97.94 199 LEU A O 1
ATOM 1558 N N . ALA A 1 200 ? 9.722 -10.086 -4.713 1.00 97.56 200 ALA A N 1
ATOM 1559 C CA . ALA A 1 200 ? 9.874 -11.178 -5.664 1.00 97.56 200 ALA A CA 1
ATOM 1560 C C . ALA A 1 200 ? 9.684 -10.723 -7.116 1.00 97.56 200 ALA A C 1
ATOM 1562 O O . ALA A 1 200 ? 10.288 -11.327 -7.998 1.00 97.56 200 ALA A O 1
ATOM 1563 N N . SER A 1 201 ? 8.932 -9.640 -7.364 1.00 96.44 201 SER A N 1
ATOM 1564 C CA . SER A 1 201 ? 8.868 -9.026 -8.699 1.00 96.44 201 SER A CA 1
ATOM 1565 C C . SER A 1 201 ? 10.245 -8.557 -9.184 1.00 96.44 201 SER A C 1
ATOM 1567 O O . SER A 1 201 ? 10.536 -8.609 -10.374 1.00 96.44 201 SER A O 1
ATOM 1569 N N . GLY A 1 202 ? 11.100 -8.095 -8.260 1.00 94.88 202 GLY A N 1
ATOM 1570 C CA . GLY A 1 202 ? 12.467 -7.653 -8.537 1.00 94.88 202 GLY A CA 1
ATOM 1571 C C . GLY A 1 202 ? 12.591 -6.389 -9.395 1.00 94.88 202 GLY A C 1
ATOM 1572 O O . GLY A 1 202 ? 13.712 -5.940 -9.608 1.00 94.88 202 GLY A O 1
ATOM 1573 N N . PHE A 1 203 ? 11.481 -5.789 -9.838 1.00 93.94 203 PHE A N 1
ATOM 1574 C CA . PHE A 1 203 ? 11.485 -4.767 -10.888 1.00 93.94 203 PHE A CA 1
ATOM 1575 C C . PHE A 1 203 ? 12.302 -3.515 -10.517 1.00 93.94 203 PHE A C 1
ATOM 1577 O O . PHE A 1 203 ? 13.225 -3.147 -11.234 1.00 93.94 203 PHE A O 1
ATOM 1584 N N . TYR A 1 204 ? 12.036 -2.912 -9.349 1.00 95.75 204 TYR A N 1
ATOM 1585 C CA . TYR A 1 204 ? 12.849 -1.800 -8.810 1.00 95.75 204 TYR A CA 1
ATOM 1586 C C . TYR A 1 204 ? 13.751 -2.198 -7.637 1.00 95.75 204 TYR A C 1
ATOM 1588 O O . TYR A 1 204 ? 14.554 -1.396 -7.165 1.00 95.75 204 TYR A O 1
ATOM 1596 N N . LEU A 1 205 ? 13.610 -3.423 -7.130 1.00 95.31 205 LEU A N 1
ATOM 1597 C CA . LEU A 1 205 ? 14.340 -3.923 -5.964 1.00 95.31 205 LEU A CA 1
ATOM 1598 C C . LEU A 1 205 ? 15.150 -5.152 -6.363 1.00 95.31 205 LEU A C 1
ATOM 1600 O O . LEU A 1 205 ? 14.957 -6.230 -5.809 1.00 95.31 205 LEU A O 1
ATOM 1604 N N . ASN A 1 206 ? 16.028 -5.018 -7.355 1.00 94.38 206 ASN A N 1
ATOM 1605 C CA . ASN A 1 206 ? 16.794 -6.161 -7.850 1.00 94.38 206 ASN A CA 1
ATOM 1606 C C . ASN A 1 206 ? 17.942 -6.548 -6.893 1.00 94.38 206 ASN A C 1
ATOM 1608 O O . ASN A 1 206 ? 18.293 -7.720 -6.764 1.00 94.38 206 ASN A O 1
ATOM 1612 N N . ASN A 1 207 ? 18.485 -5.581 -6.147 1.00 96.19 207 ASN A N 1
ATOM 1613 C CA . ASN A 1 207 ? 19.643 -5.796 -5.280 1.00 96.19 207 ASN A CA 1
ATOM 1614 C C . ASN A 1 207 ? 19.265 -6.401 -3.923 1.00 96.19 207 ASN A C 1
ATOM 1616 O O . ASN A 1 207 ? 18.293 -5.989 -3.287 1.00 96.19 207 ASN A O 1
ATOM 1620 N N . GLY A 1 208 ? 20.093 -7.327 -3.427 1.00 96.62 208 GLY A N 1
ATOM 1621 C CA . GLY A 1 208 ? 19.857 -8.019 -2.154 1.00 96.62 208 GLY A CA 1
ATOM 1622 C C . GLY A 1 208 ? 19.711 -7.074 -0.956 1.00 96.62 208 GLY A C 1
ATOM 1623 O O . GLY A 1 208 ? 18.805 -7.252 -0.144 1.00 96.62 208 GLY A O 1
ATOM 1624 N N . TYR A 1 209 ? 20.530 -6.021 -0.876 1.00 96.69 209 TYR A N 1
ATOM 1625 C CA . TYR A 1 209 ? 20.442 -5.045 0.214 1.00 96.69 209 TYR A CA 1
ATOM 1626 C C . TYR A 1 209 ? 19.173 -4.178 0.133 1.00 96.69 209 TYR A C 1
ATOM 1628 O O . TYR A 1 209 ? 18.581 -3.894 1.169 1.00 96.69 209 TYR A O 1
ATOM 1636 N N . GLN A 1 210 ? 18.699 -3.806 -1.069 1.00 96.50 210 GLN A N 1
ATOM 1637 C CA . GLN A 1 210 ? 17.423 -3.090 -1.234 1.00 96.50 210 GLN A CA 1
ATOM 1638 C C . GLN A 1 210 ? 16.263 -3.960 -0.744 1.00 96.50 210 GLN A C 1
ATOM 1640 O O . GLN A 1 210 ? 15.414 -3.490 0.012 1.00 96.50 210 GLN A O 1
ATOM 1645 N N . LYS A 1 211 ? 16.266 -5.248 -1.118 1.00 97.56 211 LYS A N 1
ATOM 1646 C CA . LYS A 1 211 ? 15.275 -6.220 -0.641 1.00 97.56 211 LYS A CA 1
ATOM 1647 C C . LYS A 1 211 ? 15.311 -6.357 0.883 1.00 97.56 211 LYS A C 1
ATOM 1649 O O . LYS A 1 211 ? 14.258 -6.340 1.515 1.00 97.56 211 LYS A O 1
ATOM 1654 N N . ALA A 1 212 ? 16.505 -6.445 1.474 1.00 98.00 212 ALA A N 1
ATOM 1655 C CA . ALA A 1 212 ? 16.684 -6.543 2.922 1.00 98.00 212 ALA A CA 1
ATOM 1656 C C . ALA A 1 212 ? 16.194 -5.287 3.662 1.00 98.00 212 ALA A C 1
ATOM 1658 O O . ALA A 1 212 ? 15.471 -5.411 4.648 1.00 98.00 212 ALA A O 1
ATOM 1659 N N . LEU A 1 213 ? 16.520 -4.087 3.168 1.00 97.81 213 LEU A N 1
ATOM 1660 C CA . LEU A 1 213 ? 16.039 -2.820 3.731 1.00 97.81 213 LEU A CA 1
ATOM 1661 C C . LEU A 1 213 ? 14.512 -2.718 3.661 1.00 97.81 213 LEU A C 1
ATOM 1663 O O . LEU A 1 213 ? 13.872 -2.361 4.649 1.00 97.81 213 LEU A O 1
ATOM 1667 N N . PHE A 1 214 ? 13.922 -3.088 2.525 1.00 98.19 214 PHE A N 1
ATOM 1668 C CA . PHE A 1 214 ? 12.477 -3.037 2.319 1.00 98.19 214 PHE A CA 1
ATOM 1669 C C . PHE A 1 214 ? 11.730 -4.052 3.193 1.00 98.19 214 PHE A C 1
ATOM 1671 O O . PHE A 1 214 ? 10.742 -3.709 3.845 1.00 98.19 214 PHE A O 1
ATOM 1678 N N . ALA A 1 215 ? 12.238 -5.285 3.291 1.00 98.25 215 ALA A N 1
ATOM 1679 C CA . ALA A 1 215 ? 11.731 -6.279 4.234 1.00 98.25 215 ALA A CA 1
ATOM 1680 C C . ALA A 1 215 ? 11.871 -5.800 5.688 1.00 98.25 215 ALA A C 1
ATOM 1682 O O . ALA A 1 215 ? 10.938 -5.935 6.480 1.00 98.25 215 ALA A O 1
ATOM 1683 N N . GLY A 1 216 ? 13.011 -5.193 6.028 1.00 98.00 216 GLY A N 1
ATOM 1684 C CA . GLY A 1 216 ? 13.278 -4.603 7.336 1.00 98.00 216 GLY A CA 1
ATOM 1685 C C . GLY A 1 216 ? 12.276 -3.509 7.698 1.00 98.00 216 GLY A C 1
ATOM 1686 O O . GLY A 1 216 ? 11.754 -3.517 8.810 1.00 98.00 216 GLY A O 1
ATOM 1687 N N . LEU A 1 217 ? 11.930 -2.625 6.757 1.00 97.56 217 LEU A N 1
ATOM 1688 C CA . LEU A 1 217 ? 10.902 -1.597 6.944 1.00 97.56 217 LEU A CA 1
ATOM 1689 C C . LEU A 1 217 ? 9.523 -2.208 7.223 1.00 97.56 217 LEU A C 1
ATOM 1691 O O . LEU A 1 217 ? 8.841 -1.789 8.160 1.00 97.56 217 LEU A O 1
ATOM 1695 N N . ALA A 1 218 ? 9.125 -3.223 6.452 1.00 97.81 218 ALA A N 1
ATOM 1696 C CA . ALA A 1 218 ? 7.861 -3.921 6.666 1.00 97.81 218 ALA A CA 1
ATOM 1697 C C . ALA A 1 218 ? 7.824 -4.607 8.045 1.00 97.81 218 ALA A C 1
ATOM 1699 O O . ALA A 1 218 ? 6.871 -4.429 8.805 1.00 97.81 218 ALA A O 1
ATOM 1700 N N . LEU A 1 219 ? 8.884 -5.331 8.418 1.00 97.06 219 LEU A N 1
ATOM 1701 C CA . LEU A 1 219 ? 9.011 -5.968 9.733 1.00 97.06 219 LEU A CA 1
ATOM 1702 C C . LEU A 1 219 ? 8.995 -4.943 10.871 1.00 97.06 219 LEU A C 1
ATOM 1704 O O . LEU A 1 219 ? 8.307 -5.144 11.875 1.00 97.06 219 LEU A O 1
ATOM 1708 N N . PHE A 1 220 ? 9.695 -3.823 10.697 1.00 95.38 220 PHE A N 1
ATOM 1709 C CA . PHE A 1 220 ? 9.713 -2.723 11.651 1.00 95.38 220 PHE A CA 1
ATOM 1710 C C . PHE A 1 220 ? 8.313 -2.138 11.864 1.00 95.38 220 PHE A C 1
ATOM 1712 O O . PHE A 1 220 ? 7.906 -1.945 13.007 1.00 95.38 220 PHE A O 1
ATOM 1719 N N . ALA A 1 221 ? 7.525 -1.937 10.806 1.00 94.06 221 ALA A N 1
ATOM 1720 C CA . ALA A 1 221 ? 6.141 -1.483 10.935 1.00 94.06 221 ALA A CA 1
ATOM 1721 C C . ALA A 1 221 ? 5.244 -2.515 11.654 1.00 94.06 221 ALA A C 1
ATOM 1723 O O . ALA A 1 221 ? 4.413 -2.145 12.489 1.00 94.06 221 ALA A O 1
ATOM 1724 N N . LEU A 1 222 ? 5.420 -3.811 11.367 1.00 94.12 222 LEU A N 1
ATOM 1725 C CA . LEU A 1 222 ? 4.601 -4.895 11.924 1.00 94.12 222 LEU A CA 1
ATOM 1726 C C . LEU A 1 222 ? 4.889 -5.187 13.404 1.00 94.12 222 LEU A C 1
ATOM 1728 O O . LEU A 1 222 ? 3.962 -5.479 14.166 1.00 94.12 222 LEU A O 1
ATOM 1732 N N . ILE A 1 223 ? 6.162 -5.144 13.804 1.00 93.69 223 ILE A N 1
ATOM 1733 C CA . ILE A 1 223 ? 6.632 -5.544 15.141 1.00 93.69 223 ILE A CA 1
ATOM 1734 C C . ILE A 1 223 ? 6.916 -4.317 16.013 1.00 93.69 223 ILE A C 1
ATOM 1736 O O . ILE A 1 223 ? 6.607 -4.321 17.202 1.00 93.69 223 ILE A O 1
ATOM 1740 N N . GLY A 1 224 ? 7.435 -3.238 15.426 1.00 88.19 224 GLY A N 1
ATOM 1741 C CA . GLY A 1 224 ? 7.835 -2.011 16.120 1.00 88.19 224 GLY A CA 1
ATOM 1742 C C . GLY A 1 224 ? 6.675 -1.138 16.595 1.00 88.19 224 GLY A C 1
ATOM 1743 O O . GLY A 1 224 ? 6.904 -0.146 17.284 1.00 88.19 224 GLY A O 1
ATOM 1744 N N . ARG A 1 225 ? 5.419 -1.502 16.298 1.00 85.62 225 ARG A N 1
ATOM 1745 C CA . ARG A 1 225 ? 4.224 -0.735 16.689 1.00 85.62 225 ARG A CA 1
ATOM 1746 C C . ARG A 1 225 ? 4.213 -0.299 18.167 1.00 85.62 225 ARG A C 1
ATOM 1748 O O . ARG A 1 225 ? 3.949 0.880 18.401 1.00 85.62 225 ARG A O 1
ATOM 1755 N N . PRO A 1 226 ? 4.490 -1.153 19.177 1.00 85.94 226 PRO A N 1
ATOM 1756 C CA . PRO A 1 226 ? 4.474 -0.712 20.573 1.00 85.94 226 PRO A CA 1
ATOM 1757 C C . PRO A 1 226 ? 5.488 0.403 20.854 1.00 85.94 226 PRO A C 1
ATOM 1759 O O . PRO A 1 226 ? 5.155 1.358 21.548 1.00 85.94 226 PRO A O 1
ATOM 1762 N N . ALA A 1 227 ? 6.689 0.323 20.277 1.00 86.56 227 ALA A N 1
ATOM 1763 C CA . ALA A 1 227 ? 7.708 1.361 20.409 1.00 86.56 227 ALA A CA 1
ATOM 1764 C C . ALA A 1 227 ? 7.302 2.642 19.662 1.00 86.56 227 ALA A C 1
ATOM 1766 O O . ALA A 1 227 ? 7.308 3.726 20.237 1.00 86.56 227 ALA A O 1
ATOM 1767 N N . LEU A 1 228 ? 6.849 2.511 18.414 1.00 82.69 228 LEU A N 1
ATOM 1768 C CA . LEU A 1 228 ? 6.446 3.640 17.573 1.00 82.69 228 LEU A CA 1
ATOM 1769 C C . LEU A 1 228 ? 5.261 4.415 18.153 1.00 82.69 228 LEU A C 1
ATOM 1771 O O . LEU A 1 228 ? 5.269 5.641 18.165 1.00 82.69 228 LEU A O 1
ATOM 1775 N N . THR A 1 229 ? 4.253 3.721 18.681 1.00 82.31 229 THR A N 1
ATOM 1776 C CA . THR A 1 229 ? 3.090 4.388 19.292 1.00 82.31 229 THR A CA 1
ATOM 1777 C C . THR A 1 229 ? 3.450 5.180 20.549 1.00 82.31 229 THR A C 1
ATOM 1779 O O . THR A 1 229 ? 2.827 6.210 20.789 1.00 82.31 229 THR A O 1
ATOM 1782 N N . ARG A 1 230 ? 4.472 4.751 21.308 1.00 83.44 230 ARG A N 1
ATOM 1783 C CA . ARG A 1 230 ? 5.000 5.501 22.462 1.00 83.44 230 ARG A CA 1
ATOM 1784 C C . ARG A 1 230 ? 5.795 6.733 22.038 1.00 83.44 230 ARG A C 1
ATOM 1786 O O . ARG A 1 230 ? 5.735 7.747 22.718 1.00 83.44 230 ARG A O 1
ATOM 1793 N N . LEU A 1 231 ? 6.534 6.643 20.932 1.00 82.69 231 LEU A N 1
ATOM 1794 C CA . LEU A 1 231 ? 7.376 7.737 20.444 1.00 82.69 231 LEU A CA 1
ATOM 1795 C C . LEU A 1 231 ? 6.566 8.819 19.723 1.00 82.69 231 LEU A C 1
ATOM 1797 O O . LEU A 1 231 ? 6.785 10.003 19.950 1.00 82.69 231 LEU A O 1
ATOM 1801 N N . PHE A 1 232 ? 5.624 8.424 18.865 1.00 76.00 232 PHE A N 1
ATOM 1802 C CA . PHE A 1 232 ? 5.016 9.345 17.902 1.00 76.00 232 PHE A CA 1
ATOM 1803 C C . PHE A 1 232 ? 3.613 9.833 18.268 1.00 76.00 232 PHE A C 1
ATOM 1805 O O . PHE A 1 232 ? 3.127 10.721 17.575 1.00 76.00 232 PHE A O 1
ATOM 1812 N N . HIS A 1 233 ? 2.963 9.270 19.303 1.00 75.50 233 HIS A N 1
ATOM 1813 C CA . HIS A 1 233 ? 1.574 9.579 19.705 1.00 75.50 233 HIS A CA 1
ATOM 1814 C C . HIS A 1 233 ? 0.683 9.967 18.508 1.00 75.50 233 HIS A C 1
ATOM 1816 O O . HIS A 1 233 ? 0.178 11.091 18.450 1.00 75.50 233 HIS A O 1
ATOM 1822 N N . PRO A 1 234 ? 0.566 9.093 17.488 1.00 69.31 234 PRO A N 1
ATOM 1823 C CA . PRO A 1 234 ? 0.078 9.511 16.185 1.00 69.31 234 PRO A CA 1
ATOM 1824 C C . PRO A 1 234 ? -1.365 10.000 16.301 1.00 69.31 234 PRO A C 1
ATOM 1826 O O . PRO A 1 234 ? -2.274 9.228 16.609 1.00 69.31 234 PRO A O 1
ATOM 1829 N N . ALA A 1 235 ? -1.571 11.292 16.044 1.00 75.31 235 ALA A N 1
ATOM 1830 C CA . ALA A 1 235 ? -2.903 11.844 15.878 1.00 75.31 235 ALA A CA 1
ATOM 1831 C C . ALA A 1 235 ? -3.609 11.204 14.677 1.00 75.31 235 ALA A C 1
ATOM 1833 O O . ALA A 1 235 ? -2.995 10.641 13.766 1.00 75.31 235 ALA A O 1
ATOM 1834 N N . ALA A 1 236 ? -4.932 11.332 14.640 1.00 80.31 236 ALA A N 1
ATOM 1835 C CA . ALA A 1 236 ? -5.687 10.957 13.457 1.00 80.31 236 ALA A CA 1
ATOM 1836 C C . ALA A 1 236 ? -5.246 11.831 12.272 1.00 80.31 236 ALA A C 1
ATOM 1838 O O . ALA A 1 236 ? -5.409 13.048 12.302 1.00 80.31 236 ALA A O 1
ATOM 1839 N N . THR A 1 237 ? -4.710 11.214 11.219 1.00 86.38 237 THR A N 1
ATOM 1840 C CA . THR A 1 237 ? -4.490 11.918 9.949 1.00 86.38 237 THR A CA 1
ATOM 1841 C C . THR A 1 237 ? -5.812 12.033 9.198 1.00 86.38 237 THR A C 1
ATOM 1843 O O . THR A 1 237 ? -6.682 11.162 9.308 1.00 86.38 237 THR A O 1
ATOM 1846 N N . SER A 1 238 ? -5.990 13.123 8.452 1.00 92.06 238 SER A N 1
ATOM 1847 C CA . SER A 1 238 ? -7.137 13.263 7.560 1.00 92.06 238 SER A CA 1
ATOM 1848 C C . SER A 1 238 ? -7.028 12.240 6.421 1.00 92.06 238 SER A C 1
ATOM 1850 O O . SER A 1 238 ? -5.986 12.188 5.765 1.00 92.06 238 SER A O 1
ATOM 1852 N N . PRO A 1 239 ? -8.084 11.461 6.121 1.00 94.25 239 PRO A N 1
ATOM 1853 C CA . PRO A 1 239 ? -8.094 10.559 4.968 1.00 94.25 239 PRO A CA 1
ATOM 1854 C C . PRO A 1 239 ? -7.764 11.281 3.650 1.00 94.25 239 PRO A C 1
ATOM 1856 O O . PRO A 1 239 ? -7.116 10.715 2.775 1.00 94.25 239 PRO A O 1
ATOM 1859 N N . PHE A 1 240 ? -8.141 12.560 3.538 1.00 95.56 240 PHE A N 1
ATOM 1860 C CA . PHE A 1 240 ? -7.801 13.397 2.388 1.00 95.56 240 PHE A CA 1
ATOM 1861 C C . PHE A 1 240 ? -6.289 13.613 2.246 1.00 95.56 240 PHE A C 1
ATOM 1863 O O . PHE A 1 240 ? -5.767 13.539 1.140 1.00 95.56 240 PHE A O 1
ATOM 1870 N N . SER A 1 241 ? -5.567 13.814 3.354 1.00 94.50 241 SER A N 1
ATOM 1871 C CA . SER A 1 241 ? -4.105 13.950 3.331 1.00 94.50 241 SER A CA 1
ATOM 1872 C C . SER A 1 241 ? -3.425 12.669 2.854 1.00 94.50 241 SER A C 1
ATOM 1874 O O . SER A 1 241 ? -2.438 12.748 2.133 1.00 94.50 241 SER A O 1
ATOM 1876 N N . VAL A 1 242 ? -3.967 11.497 3.211 1.00 95.88 242 VAL A N 1
ATOM 1877 C CA . VAL A 1 242 ? -3.464 10.209 2.709 1.00 95.88 242 VAL A CA 1
ATOM 1878 C C . VAL A 1 242 ? -3.662 10.114 1.199 1.00 95.88 242 VAL A C 1
ATOM 1880 O O . VAL A 1 242 ? -2.706 9.839 0.485 1.00 95.88 242 VAL A O 1
ATOM 1883 N N . LEU A 1 243 ? -4.872 10.396 0.703 1.00 97.62 243 LEU A N 1
ATOM 1884 C CA . LEU A 1 243 ? -5.164 10.375 -0.733 1.00 97.62 243 LEU A CA 1
ATOM 1885 C C . LEU A 1 243 ? -4.267 11.343 -1.516 1.00 97.62 243 LEU A C 1
ATOM 1887 O O . LEU A 1 243 ? -3.658 10.947 -2.508 1.00 97.62 243 LEU A O 1
ATOM 1891 N N . LEU A 1 244 ? -4.161 12.591 -1.053 1.00 97.69 244 LEU A N 1
ATOM 1892 C CA . LEU A 1 244 ? -3.327 13.609 -1.686 1.00 97.69 244 LEU A CA 1
ATOM 1893 C C . LEU A 1 244 ? -1.861 13.171 -1.730 1.00 97.69 244 LEU A C 1
ATOM 1895 O O . LEU A 1 244 ? -1.224 13.285 -2.774 1.00 97.69 244 LEU A O 1
ATOM 1899 N N . LEU A 1 245 ? -1.337 12.627 -0.628 1.00 96.88 245 LEU A N 1
ATOM 1900 C CA . LEU A 1 245 ? 0.040 12.151 -0.587 1.00 96.88 245 LEU A CA 1
ATOM 1901 C C . LEU A 1 245 ? 0.264 10.970 -1.537 1.00 96.88 245 LEU A C 1
ATOM 1903 O O . LEU A 1 245 ? 1.289 10.940 -2.210 1.00 96.88 245 LEU A O 1
ATOM 1907 N N . CYS A 1 246 ? -0.685 10.036 -1.647 1.00 97.94 246 CYS A N 1
ATOM 1908 C CA . CYS A 1 246 ? -0.602 8.946 -2.620 1.00 97.94 246 CYS A CA 1
ATOM 1909 C C . CYS A 1 246 ? -0.495 9.465 -4.056 1.00 97.94 246 CYS A C 1
ATOM 1911 O O . CYS A 1 246 ? 0.353 8.987 -4.809 1.00 97.94 246 CYS A O 1
ATOM 1913 N N . ILE A 1 247 ? -1.314 10.455 -4.424 1.00 98.25 247 ILE A N 1
ATOM 1914 C CA . ILE A 1 247 ? -1.287 11.071 -5.758 1.00 98.25 247 ILE A CA 1
ATOM 1915 C C . ILE A 1 247 ? 0.059 11.762 -5.988 1.00 98.25 247 ILE A C 1
ATOM 1917 O O . ILE A 1 247 ? 0.751 11.451 -6.955 1.00 98.25 247 ILE A O 1
ATOM 1921 N N . VAL A 1 248 ? 0.457 12.655 -5.077 1.00 97.88 248 VAL A N 1
ATOM 1922 C CA . VAL A 1 248 ? 1.702 13.426 -5.197 1.00 97.88 248 VAL A CA 1
ATOM 1923 C C . VAL A 1 248 ? 2.911 12.499 -5.288 1.00 97.88 248 VAL A C 1
ATOM 1925 O O . VAL A 1 248 ? 3.721 12.649 -6.195 1.00 97.88 248 VAL A O 1
ATOM 1928 N N . MET A 1 249 ? 3.020 11.508 -4.402 1.00 97.31 249 MET A N 1
ATOM 1929 C CA . MET A 1 249 ? 4.159 10.591 -4.396 1.00 97.31 249 MET A CA 1
ATOM 1930 C C . MET A 1 249 ? 4.194 9.728 -5.658 1.00 97.31 249 MET A C 1
ATOM 1932 O O . MET A 1 249 ? 5.259 9.573 -6.245 1.00 97.31 249 MET A O 1
ATOM 1936 N N . THR A 1 250 ? 3.048 9.232 -6.135 1.00 98.06 250 THR A N 1
ATOM 1937 C CA . THR A 1 250 ? 2.960 8.495 -7.411 1.00 98.06 250 THR A CA 1
ATOM 1938 C C . THR A 1 250 ? 3.487 9.326 -8.579 1.00 98.06 250 THR A C 1
ATOM 1940 O O . THR A 1 250 ? 4.331 8.851 -9.337 1.00 98.06 250 THR A O 1
ATOM 1943 N N . LEU A 1 251 ? 3.028 10.574 -8.703 1.00 97.94 251 LEU A N 1
ATOM 1944 C CA . LEU A 1 251 ? 3.451 11.469 -9.780 1.00 97.94 251 LEU A CA 1
ATOM 1945 C C . LEU A 1 251 ? 4.938 11.814 -9.677 1.00 97.94 251 LEU A C 1
ATOM 1947 O O . LEU A 1 251 ? 5.638 11.763 -10.684 1.00 97.94 251 LEU A O 1
ATOM 1951 N N . LEU A 1 252 ? 5.435 12.104 -8.470 1.00 97.00 252 LEU A N 1
ATOM 1952 C CA . LEU A 1 252 ? 6.854 12.379 -8.237 1.00 97.00 252 LEU A CA 1
ATOM 1953 C C . LEU A 1 252 ? 7.735 11.179 -8.588 1.00 97.00 252 LEU A C 1
ATOM 1955 O O . LEU A 1 252 ? 8.789 11.359 -9.185 1.00 97.00 252 LEU A O 1
ATOM 1959 N N . PHE A 1 253 ? 7.307 9.960 -8.262 1.00 96.69 253 PHE A N 1
ATOM 1960 C CA . PHE 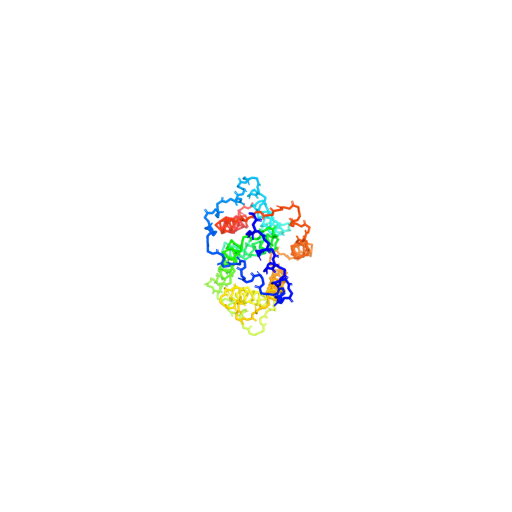A 1 253 ? 8.037 8.749 -8.629 1.00 96.69 253 PHE A CA 1
ATOM 1961 C C . PHE A 1 253 ? 8.098 8.546 -10.130 1.00 96.69 253 PHE A C 1
ATOM 1963 O O . PHE A 1 253 ? 9.188 8.354 -10.661 1.00 96.69 253 PHE A O 1
ATOM 1970 N N . ALA A 1 254 ? 6.959 8.641 -10.815 1.00 97.19 254 ALA A N 1
ATOM 1971 C CA . ALA A 1 254 ? 6.930 8.501 -12.262 1.00 97.19 254 ALA A CA 1
ATOM 1972 C C . ALA A 1 254 ? 7.773 9.586 -12.947 1.00 97.19 254 ALA A C 1
ATOM 1974 O O . ALA A 1 254 ? 8.578 9.272 -13.822 1.00 97.19 254 ALA A O 1
ATOM 1975 N N . ALA A 1 255 ? 7.666 10.838 -12.494 1.00 96.50 255 ALA A N 1
ATOM 1976 C CA . ALA A 1 255 ? 8.453 11.946 -13.023 1.00 96.50 255 ALA A CA 1
ATOM 1977 C C . ALA A 1 255 ? 9.954 11.763 -12.784 1.00 96.50 255 ALA A C 1
ATOM 1979 O O . ALA A 1 255 ? 10.732 11.909 -13.720 1.00 96.50 255 ALA A O 1
ATOM 1980 N N . ALA A 1 256 ? 10.368 11.386 -11.572 1.00 95.75 256 ALA A N 1
ATOM 1981 C CA . ALA A 1 256 ? 11.776 11.155 -11.256 1.00 95.75 256 ALA A CA 1
ATOM 1982 C C . ALA A 1 256 ? 12.383 10.013 -12.089 1.00 95.75 256 ALA A C 1
ATOM 1984 O O . ALA A 1 256 ? 13.548 10.084 -12.459 1.00 95.75 256 ALA A O 1
ATOM 1985 N N . ARG A 1 257 ? 11.594 8.979 -12.409 1.00 94.94 257 ARG A N 1
ATOM 1986 C CA . ARG A 1 257 ? 12.022 7.830 -13.226 1.00 94.94 257 ARG A CA 1
ATOM 1987 C C . ARG A 1 257 ? 12.115 8.126 -14.720 1.00 94.94 257 ARG A C 1
ATOM 1989 O O . ARG A 1 257 ? 12.879 7.464 -15.411 1.00 94.94 257 ARG A O 1
ATOM 1996 N N . ASN A 1 258 ? 11.334 9.089 -15.205 1.00 95.12 258 ASN A N 1
ATOM 1997 C CA . ASN A 1 258 ? 11.268 9.463 -16.621 1.00 95.12 258 ASN A CA 1
ATOM 1998 C C . ASN A 1 258 ? 11.952 10.809 -16.914 1.00 95.12 258 ASN A C 1
ATOM 2000 O O . ASN A 1 258 ? 11.852 11.312 -18.033 1.00 95.12 258 ASN A O 1
ATOM 2004 N N . ALA A 1 259 ? 12.619 11.414 -15.928 1.00 94.12 259 ALA A N 1
ATOM 2005 C CA . ALA A 1 259 ? 13.384 12.633 -16.136 1.00 94.12 259 ALA A CA 1
ATOM 2006 C C . ALA A 1 259 ? 14.613 12.330 -17.016 1.00 94.12 259 ALA A C 1
ATOM 2008 O O . ALA A 1 259 ? 15.305 11.342 -16.757 1.00 94.12 259 ALA A O 1
ATOM 2009 N N . PRO A 1 260 ? 14.901 13.152 -18.041 1.00 87.94 260 PRO A N 1
ATOM 2010 C CA . PRO A 1 260 ? 16.141 13.023 -18.793 1.00 87.94 260 PRO A CA 1
ATOM 2011 C C . PRO A 1 260 ? 17.317 13.301 -17.847 1.00 87.94 260 PRO A C 1
ATOM 2013 O O . PRO A 1 260 ? 17.350 14.351 -17.202 1.00 87.94 260 PRO A O 1
ATOM 2016 N N . LEU A 1 261 ? 18.227 12.332 -17.728 1.00 78.38 261 LEU A N 1
ATOM 2017 C CA . LEU A 1 261 ? 19.492 12.470 -16.999 1.00 78.38 261 LEU A CA 1
ATOM 2018 C C . LEU A 1 261 ? 20.568 13.112 -17.871 1.00 78.38 261 LEU A C 1
ATOM 2020 O O . LEU A 1 261 ? 20.553 12.856 -19.096 1.00 78.38 261 LEU A O 1
#

Foldseek 3Di:
DPPPPPVVVVVVVVVPDDDPVVVVVVVVPPPDPDPPPPPPPPPPPVVQLVLLLVLLVVLLCLLLVLLCPPCLQAAPALLVLLLVLLLSLLLSLLLSLLQLCAPVGPVVLSLLLLVLSLVSLVCSVVSCVVPPVVCVVCVDPPHDVLSVLSVVLSVLSVVLSVCPPPVNVCVPPVPPVVNVVVSLVSSLSSSVSSLSSVLVVCSSPVDPVSNVSSVVSSVCSSPVSVVSCVVRVRDRHHSVSSNVCSVVSSVVRSCSNPPDD

Sequence (261 aa):
MRFNQAAARESALLRGMVKPTMFVLLWRNAPGRSFADGTLCQSTHPEFAGYALKLLVTMFAAVYAMTFIATPSLGAGWFWDIGNGIGFAAFGGLLFLTVSSGRPLNVRSHQRTGYILLFIAMAHAFWFLLGDAALSQYLKPGAPGYMWLGLFSLALLAAMITVALPTDRQRLYPDHSKFHYWHRLMAKSTIAAATYHILASGFYLNNGYQKALFAGLALFALIGRPALTRLFHPAATSPFSVLLLCIVMTLLFAAARNAPL